Protein AF-A0A9Q1Q590-F1 (afdb_monomer_lite)

Radius of gyration: 36.41 Å; chains: 1; bounding box: 75×58×106 Å

pLDDT: mean 71.46, std 19.59, range [32.66, 96.69]

Foldseek 3Di:
DPPVVLVVLLVVLLVVVLVVQLVVVVVVVDDDPRSVVCSVPDDDDPVSSLVSSVVDDDDPPDDPVRSVVVSVVCVDPVVVVVVVVVVVVVVVVPPDPPPQVDDCVRCVVVVVVLVVVLVVVVVVVDPVVNVVSVQVSCCVRVNDDDPPDDPDPDDDDDPVLPPDDPPPDDDDDDPDDPPCPPVVVVVVVVVVVVVVVVVVVVVVVVVVVVVVVVVVVVVVVVVVVVVVVVVVVVVVVVVPPPPDPPDDDDDDDDDD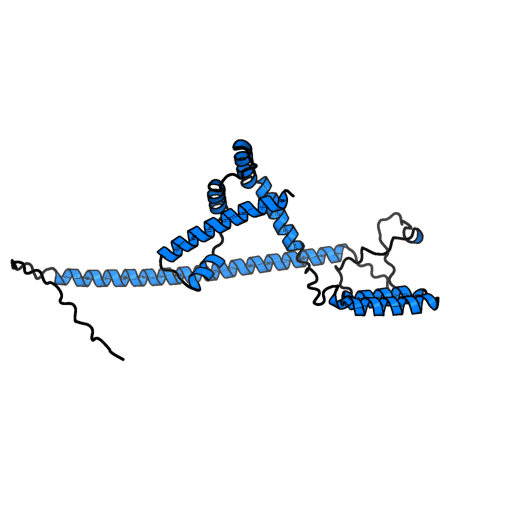DDDDDDDDDDD

Secondary structure (DSSP, 8-state):
-HHHHHHHHHHHHHHHHHHHHHHHHHHTT--HHHHHHHHHH----HHHHHHHHHHSPPPTT--HHHHHHHHHHHHSHHHHHHHHHHHHHHHHT-S-----SS-TTTTHHHHHHHHHHHHHHHHTT-HHHHHHHHHHHHHHHH-S--TT----SS----GGG----TT-------TT------HHHHHHHHHHHHHHHHHHHHHHHHHHHHHHHHHHHHHHHHHHHHHHHHHHHHHHHHHHTTS-------------PPPPPPP----

Structure (mmCIF, N/CA/C/O backbone):
data_AF-A0A9Q1Q590-F1
#
_entry.id   AF-A0A9Q1Q590-F1
#
loop_
_atom_site.group_PDB
_atom_site.id
_atom_site.type_symbol
_atom_site.label_atom_id
_atom_site.label_alt_id
_atom_site.label_comp_id
_atom_site.label_asym_id
_atom_site.label_entity_id
_atom_site.label_seq_id
_atom_site.pdbx_PDB_ins_code
_atom_site.Cartn_x
_atom_site.Cartn_y
_atom_site.Cartn_z
_atom_site.occupancy
_atom_site.B_iso_or_equiv
_atom_site.auth_seq_id
_atom_site.auth_comp_id
_atom_site.auth_asym_id
_atom_site.auth_atom_id
_atom_site.pdbx_PDB_model_num
ATOM 1 N N . MET A 1 1 ? 23.122 -6.104 -5.606 1.00 48.75 1 MET A N 1
ATOM 2 C CA . MET A 1 1 ? 22.591 -6.606 -4.314 1.00 48.75 1 MET A CA 1
ATOM 3 C C . MET A 1 1 ? 21.740 -5.602 -3.516 1.00 48.75 1 MET A C 1
ATOM 5 O O . MET A 1 1 ? 20.796 -6.048 -2.884 1.00 48.75 1 MET A O 1
ATOM 9 N N . ARG A 1 2 ? 21.967 -4.277 -3.576 1.00 57.56 2 ARG A N 1
ATOM 10 C CA . ARG A 1 2 ? 21.289 -3.292 -2.695 1.00 57.56 2 ARG A CA 1
ATOM 11 C C . ARG A 1 2 ? 19.759 -3.150 -2.850 1.00 57.56 2 ARG A C 1
ATOM 13 O O . ARG A 1 2 ? 19.063 -2.983 -1.860 1.00 57.56 2 ARG A O 1
ATOM 20 N N . HIS A 1 3 ? 19.200 -3.286 -4.056 1.00 59.56 3 HIS A N 1
ATOM 21 C CA . HIS A 1 3 ? 17.761 -3.038 -4.268 1.00 59.56 3 HIS A CA 1
ATOM 22 C C . HIS A 1 3 ? 16.832 -4.070 -3.592 1.00 59.56 3 HIS A C 1
ATOM 24 O O . HIS A 1 3 ? 15.750 -3.715 -3.133 1.00 59.56 3 HIS A O 1
ATOM 30 N N . LYS A 1 4 ? 17.262 -5.338 -3.477 1.00 70.19 4 LYS A N 1
ATOM 31 C CA . LYS A 1 4 ? 16.447 -6.401 -2.856 1.00 70.19 4 LYS A CA 1
ATOM 32 C C . LYS A 1 4 ? 16.252 -6.178 -1.352 1.00 70.19 4 LYS A C 1
ATOM 34 O O . LYS A 1 4 ? 15.158 -6.398 -0.850 1.00 70.19 4 LYS A O 1
ATOM 39 N N . GLN A 1 5 ? 17.281 -5.683 -0.661 1.00 74.00 5 GLN A N 1
ATOM 40 C CA . GLN A 1 5 ? 17.226 -5.430 0.783 1.00 74.00 5 GLN A CA 1
ATOM 41 C C . GLN A 1 5 ? 16.266 -4.285 1.137 1.00 74.00 5 GLN A C 1
ATOM 43 O O . GLN A 1 5 ? 15.553 -4.371 2.126 1.00 74.00 5 GLN A O 1
ATOM 48 N N . HIS A 1 6 ? 16.172 -3.247 0.300 1.00 74.50 6 HIS A N 1
ATOM 49 C CA . HIS A 1 6 ? 15.287 -2.105 0.569 1.00 74.50 6 HIS A CA 1
ATOM 50 C C . HIS A 1 6 ? 13.810 -2.496 0.506 1.00 74.50 6 HIS A C 1
ATOM 52 O O . HIS A 1 6 ? 13.005 -2.056 1.324 1.00 74.50 6 HIS A O 1
ATOM 58 N N . LYS A 1 7 ? 13.458 -3.341 -0.470 1.00 79.44 7 LYS A N 1
ATOM 59 C CA . LYS A 1 7 ? 12.091 -3.839 -0.631 1.00 79.44 7 LYS A CA 1
ATOM 60 C C . LYS A 1 7 ? 11.669 -4.698 0.564 1.00 79.44 7 LYS A C 1
ATOM 62 O O . LYS A 1 7 ? 10.522 -4.606 0.981 1.00 79.44 7 LYS A O 1
ATOM 67 N N . HIS A 1 8 ? 12.604 -5.462 1.131 1.00 86.12 8 HIS A N 1
ATOM 68 C CA . HIS A 1 8 ? 12.352 -6.326 2.281 1.00 86.12 8 HIS A CA 1
ATOM 69 C C . HIS A 1 8 ? 11.867 -5.541 3.506 1.00 86.12 8 HIS A C 1
ATOM 71 O O . HIS A 1 8 ? 10.819 -5.868 4.043 1.00 86.12 8 HIS A O 1
ATOM 77 N N . PHE A 1 9 ? 12.559 -4.468 3.909 1.00 85.38 9 PHE A N 1
ATOM 78 C CA . PHE A 1 9 ? 12.190 -3.722 5.123 1.00 85.38 9 PHE A CA 1
ATOM 79 C C . PHE A 1 9 ? 10.828 -3.030 5.027 1.00 85.38 9 PHE A C 1
ATOM 81 O O . PHE A 1 9 ? 10.077 -3.020 5.996 1.00 85.38 9 PHE A O 1
ATOM 88 N N . PHE A 1 10 ? 10.476 -2.486 3.859 1.00 83.50 10 PHE A N 1
ATOM 89 C CA . PHE A 1 10 ? 9.144 -1.910 3.654 1.00 83.50 10 PHE A CA 1
ATOM 90 C C . PHE A 1 10 ? 8.046 -2.974 3.683 1.00 83.50 10 PHE A C 1
ATOM 92 O O . PHE A 1 10 ? 7.019 -2.762 4.317 1.00 83.50 10 PHE A O 1
ATOM 99 N N . GLN A 1 11 ? 8.275 -4.125 3.043 1.00 86.75 11 GLN A N 1
ATOM 100 C CA . GLN A 1 11 ? 7.335 -5.249 3.091 1.00 86.75 11 GLN A CA 1
ATOM 101 C C . GLN A 1 11 ? 7.182 -5.807 4.511 1.00 86.75 11 GLN A C 1
ATOM 103 O O . GLN A 1 11 ? 6.092 -6.215 4.897 1.00 86.75 11 GLN A O 1
ATOM 108 N N . GLU A 1 12 ? 8.257 -5.802 5.296 1.00 90.25 12 GLU A N 1
ATOM 109 C CA . GLU A 1 12 ? 8.248 -6.226 6.694 1.00 90.25 12 GLU A CA 1
ATOM 110 C C . GLU A 1 12 ? 7.478 -5.240 7.586 1.00 90.25 12 GLU A C 1
ATOM 112 O O . GLU A 1 12 ? 6.620 -5.665 8.358 1.00 90.25 12 GLU A O 1
ATOM 117 N N . ALA A 1 13 ? 7.705 -3.929 7.432 1.00 86.50 13 ALA A N 1
ATOM 118 C CA . ALA A 1 13 ? 6.949 -2.892 8.140 1.00 86.50 13 ALA A CA 1
ATOM 119 C C . ALA A 1 13 ? 5.449 -2.939 7.795 1.00 86.50 13 ALA A C 1
ATOM 121 O O . ALA A 1 13 ? 4.604 -2.943 8.689 1.00 86.50 13 ALA A O 1
ATOM 122 N N . GLU A 1 14 ? 5.112 -3.046 6.507 1.00 86.69 14 GLU A N 1
ATOM 123 C CA . GLU A 1 14 ? 3.730 -3.190 6.036 1.00 86.69 14 GLU A CA 1
ATOM 124 C C . GLU A 1 14 ? 3.088 -4.482 6.568 1.00 86.69 14 GLU A C 1
ATOM 126 O O . GLU A 1 14 ? 1.953 -4.474 7.046 1.00 86.69 14 GLU A O 1
ATOM 131 N N . GLY A 1 15 ? 3.838 -5.588 6.568 1.00 90.25 15 GLY A N 1
ATOM 132 C CA . GLY A 1 15 ? 3.404 -6.858 7.142 1.00 90.25 15 GLY A CA 1
ATOM 133 C C . GLY A 1 15 ? 3.106 -6.760 8.640 1.00 90.25 15 GLY A C 1
ATOM 134 O O . GLY A 1 15 ? 2.087 -7.280 9.095 1.00 90.25 15 GLY A O 1
ATOM 135 N N . ASN A 1 16 ? 3.947 -6.061 9.406 1.00 91.00 16 ASN A N 1
ATOM 136 C CA . ASN A 1 16 ? 3.722 -5.823 10.834 1.00 91.00 16 ASN A CA 1
ATOM 137 C C . ASN A 1 16 ? 2.501 -4.931 11.072 1.00 91.00 16 ASN A C 1
ATOM 139 O O . ASN A 1 16 ? 1.662 -5.263 11.912 1.00 91.00 16 ASN A O 1
ATOM 143 N N . ARG A 1 17 ? 2.329 -3.862 10.283 1.00 88.00 17 ARG A N 1
ATOM 144 C CA . ARG A 1 17 ? 1.137 -3.008 10.365 1.00 88.00 17 ARG A CA 1
ATOM 145 C C . ARG A 1 17 ? -0.136 -3.795 10.074 1.00 88.00 17 ARG A C 1
ATOM 147 O O . ARG A 1 17 ? -1.107 -3.680 10.818 1.00 88.00 17 ARG A O 1
ATOM 154 N N . ARG A 1 18 ? -0.116 -4.650 9.048 1.00 91.31 18 ARG A N 1
ATOM 155 C CA . ARG A 1 18 ? -1.250 -5.511 8.694 1.00 91.31 18 ARG A CA 1
ATOM 156 C C . ARG A 1 18 ? -1.588 -6.512 9.794 1.00 91.31 18 ARG A C 1
ATOM 158 O O . ARG A 1 18 ? -2.766 -6.719 10.063 1.00 91.31 18 ARG A O 1
ATOM 165 N N . LYS A 1 19 ? -0.588 -7.090 10.467 1.00 93.56 19 LYS A N 1
ATOM 166 C CA . LYS A 1 19 ? -0.813 -7.942 11.647 1.00 93.56 19 LYS A CA 1
ATOM 167 C C . LYS A 1 19 ? -1.452 -7.157 12.792 1.00 93.56 19 LYS A C 1
ATOM 169 O O . LYS A 1 19 ? -2.438 -7.621 13.347 1.00 93.56 19 LYS A O 1
ATOM 174 N N . ASN A 1 20 ? -0.947 -5.960 13.092 1.00 89.94 20 ASN A N 1
ATOM 175 C CA . ASN A 1 20 ? -1.513 -5.105 14.138 1.00 89.94 20 ASN A CA 1
ATOM 176 C C . ASN A 1 20 ? -2.971 -4.730 13.833 1.00 89.94 20 ASN A C 1
ATOM 178 O O . ASN A 1 20 ? -3.829 -4.857 14.703 1.00 89.94 20 ASN A O 1
ATOM 182 N N . LEU A 1 21 ? -3.269 -4.334 12.590 1.00 90.50 21 LEU A N 1
ATOM 183 C CA . LEU A 1 21 ? -4.634 -4.043 12.151 1.00 90.50 21 LEU A CA 1
ATOM 184 C C . LEU A 1 21 ? -5.537 -5.278 12.269 1.00 90.50 21 LEU A C 1
ATOM 186 O O . LEU A 1 21 ? -6.648 -5.170 12.778 1.00 90.50 21 LEU A O 1
ATOM 190 N N . LYS A 1 22 ? -5.046 -6.456 11.865 1.00 95.19 22 LYS A N 1
ATOM 191 C CA . LYS A 1 22 ? -5.772 -7.723 12.012 1.00 95.19 22 LYS A CA 1
ATOM 192 C C . LYS A 1 22 ? -6.148 -7.988 13.470 1.00 95.19 22 LYS A C 1
ATOM 194 O O . LYS A 1 22 ? -7.307 -8.280 13.739 1.00 95.19 22 LYS A O 1
ATOM 199 N N . THR A 1 23 ? -5.212 -7.816 14.402 1.00 95.00 23 THR A N 1
ATOM 200 C CA . THR A 1 23 ? -5.470 -7.982 15.841 1.00 95.00 23 THR A CA 1
ATOM 201 C C . THR A 1 23 ? -6.529 -7.003 16.353 1.00 95.00 23 THR A C 1
ATOM 203 O O . THR A 1 23 ? -7.412 -7.400 17.107 1.00 95.00 23 THR A O 1
ATOM 206 N N . ILE A 1 24 ? -6.478 -5.735 15.927 1.00 93.12 24 ILE A N 1
ATOM 207 C CA . ILE A 1 24 ? -7.460 -4.713 16.328 1.00 93.12 24 ILE A CA 1
ATOM 208 C C . ILE A 1 24 ? -8.859 -5.064 15.805 1.00 93.12 24 ILE A C 1
ATOM 210 O O . ILE A 1 24 ? -9.826 -4.998 16.558 1.00 93.12 24 ILE A O 1
ATOM 214 N N . LEU A 1 25 ? -8.972 -5.470 14.538 1.00 92.38 25 LEU A N 1
ATOM 215 C CA . LEU A 1 25 ? -10.254 -5.847 13.934 1.00 92.38 25 LEU A CA 1
ATOM 216 C C . LEU A 1 25 ? -10.842 -7.106 14.583 1.00 92.38 25 LEU A C 1
ATOM 218 O O . LEU A 1 25 ? -12.038 -7.153 14.854 1.00 92.38 25 LEU A O 1
ATOM 222 N N . GLN A 1 26 ? -10.004 -8.090 14.913 1.00 95.94 26 GLN A N 1
ATOM 223 C CA . GLN A 1 26 ? -10.430 -9.276 15.659 1.00 95.94 26 GLN A CA 1
ATOM 224 C C . GLN A 1 26 ? -10.917 -8.925 17.069 1.00 95.94 26 GLN A C 1
ATOM 226 O O . GLN A 1 26 ? -11.939 -9.444 17.508 1.00 95.94 26 GLN A O 1
ATOM 231 N N . ALA A 1 27 ? -10.238 -8.007 17.765 1.00 93.06 27 ALA A N 1
ATOM 232 C CA . ALA A 1 27 ? -10.695 -7.507 19.062 1.00 93.06 27 ALA A CA 1
ATOM 233 C C . ALA A 1 27 ? -12.027 -6.739 18.962 1.00 93.06 27 ALA A C 1
ATOM 235 O O . ALA A 1 27 ? -12.806 -6.738 19.911 1.00 93.06 27 ALA A O 1
ATOM 236 N N . ALA A 1 28 ? -12.308 -6.131 17.806 1.00 92.38 28 ALA A N 1
ATOM 237 C CA . ALA A 1 28 ? -13.589 -5.501 17.492 1.00 92.38 28 ALA A CA 1
ATOM 238 C C . ALA A 1 28 ? -14.676 -6.497 17.032 1.00 92.38 28 ALA A C 1
ATOM 240 O O . ALA A 1 28 ? -15.794 -6.080 16.739 1.00 92.38 28 ALA A O 1
ATOM 241 N N . GLY A 1 29 ? -14.371 -7.797 16.969 1.00 95.81 29 GLY A N 1
ATOM 242 C CA . GLY A 1 29 ? -15.326 -8.846 16.614 1.00 95.81 29 GLY A CA 1
ATOM 243 C C . GLY A 1 29 ? -15.419 -9.181 15.121 1.00 95.81 29 GLY A C 1
ATOM 244 O O . GLY A 1 29 ? -16.310 -9.937 14.742 1.00 95.81 29 GLY A O 1
ATOM 245 N N . LEU A 1 30 ? -14.527 -8.658 14.267 1.00 91.62 30 LEU A N 1
ATOM 246 C CA . LEU A 1 30 ? -14.451 -9.049 12.853 1.00 91.62 30 LEU A CA 1
ATOM 247 C C . LEU A 1 30 ? -13.654 -10.349 12.674 1.00 91.62 30 LEU A C 1
ATOM 249 O O . LEU A 1 30 ? -12.495 -10.450 13.085 1.00 91.62 30 LEU A O 1
ATOM 253 N N . PHE A 1 31 ? -14.244 -11.322 11.980 1.00 95.62 31 PHE A N 1
ATOM 254 C CA . PHE A 1 31 ? -13.640 -12.626 11.692 1.00 95.62 31 PHE A CA 1
ATOM 255 C C . PHE A 1 31 ? -13.970 -13.091 10.266 1.00 95.62 31 PHE A C 1
ATOM 257 O O . PHE A 1 31 ? -14.791 -12.490 9.583 1.00 95.62 31 PHE A O 1
ATOM 264 N N . GLY A 1 32 ? -13.330 -14.177 9.823 1.00 94.50 32 GLY A N 1
ATOM 265 C CA . GLY A 1 32 ? -13.650 -14.828 8.549 1.00 94.50 32 GLY A CA 1
ATOM 266 C C . GLY A 1 32 ? -13.304 -13.994 7.312 1.00 94.50 32 GLY A C 1
ATOM 267 O O . GLY A 1 32 ? -12.292 -13.288 7.291 1.00 94.50 32 GLY A O 1
ATOM 268 N N . ASP A 1 33 ? -14.138 -14.110 6.279 1.00 95.00 33 ASP A N 1
ATOM 269 C CA . ASP A 1 33 ? -13.911 -13.489 4.969 1.00 95.00 33 ASP A CA 1
ATOM 270 C C . ASP A 1 33 ? -13.981 -11.956 5.028 1.00 95.00 33 ASP A C 1
ATOM 272 O O . ASP A 1 33 ? -13.153 -11.288 4.405 1.00 95.00 33 ASP A O 1
ATOM 276 N N . ASP A 1 34 ? -14.864 -11.400 5.865 1.00 92.38 34 ASP A N 1
ATOM 277 C CA . ASP A 1 34 ? -15.024 -9.950 6.054 1.00 92.38 34 ASP A CA 1
ATOM 278 C C . ASP A 1 34 ? -13.735 -9.293 6.573 1.00 92.38 34 ASP A C 1
ATOM 280 O O . ASP A 1 34 ? -13.356 -8.192 6.158 1.00 92.38 34 ASP A O 1
ATOM 284 N N . LEU A 1 35 ? -13.009 -9.986 7.459 1.00 92.94 35 LEU A N 1
ATOM 285 C CA . LEU A 1 35 ? -11.717 -9.532 7.974 1.00 92.94 35 LEU A CA 1
ATOM 286 C C . LEU A 1 35 ? -10.666 -9.482 6.859 1.00 92.94 35 LEU A C 1
ATOM 288 O O . LEU A 1 35 ? -9.935 -8.498 6.731 1.00 92.94 35 LEU A O 1
ATOM 292 N N . GLU A 1 36 ? -10.575 -10.537 6.052 1.00 92.56 36 GLU A N 1
ATOM 293 C CA . GLU A 1 36 ? -9.587 -10.622 4.974 1.00 92.56 36 GLU A CA 1
ATOM 294 C C . GLU A 1 36 ? -9.908 -9.654 3.826 1.00 92.56 36 GLU A C 1
ATOM 296 O O . GLU A 1 36 ? -8.991 -9.070 3.241 1.00 92.56 36 GLU A O 1
ATOM 301 N N . GLU A 1 37 ? -11.188 -9.423 3.524 1.00 92.69 37 GLU A N 1
ATOM 302 C CA . GLU A 1 37 ? -11.617 -8.403 2.568 1.00 92.69 37 GLU A CA 1
ATOM 303 C C . GLU A 1 37 ? -11.278 -6.994 3.067 1.00 92.69 37 GLU A C 1
ATOM 305 O O . GLU A 1 37 ? -10.627 -6.231 2.347 1.00 92.69 37 GLU A O 1
ATOM 310 N N . THR A 1 38 ? -11.592 -6.683 4.327 1.00 90.00 38 THR A N 1
ATOM 311 C CA . THR A 1 38 ? -11.250 -5.391 4.940 1.00 90.00 38 THR A CA 1
ATOM 312 C C . THR A 1 38 ? -9.738 -5.150 4.919 1.00 90.00 38 THR A C 1
ATOM 314 O O . THR A 1 38 ? -9.280 -4.076 4.525 1.00 90.00 38 THR A O 1
ATOM 317 N N . LEU A 1 39 ? -8.927 -6.160 5.258 1.00 90.62 39 LEU A N 1
ATOM 318 C CA . LEU A 1 39 ? -7.462 -6.062 5.213 1.00 90.62 39 LEU A CA 1
ATOM 319 C C . LEU A 1 39 ? -6.919 -5.870 3.791 1.00 90.62 39 LEU A C 1
ATOM 321 O O . LEU A 1 39 ? -5.889 -5.211 3.620 1.00 90.62 39 LEU A O 1
ATOM 325 N N . LYS A 1 40 ? -7.562 -6.455 2.772 1.00 90.19 40 LYS A N 1
ATOM 326 C CA . LYS A 1 40 ? -7.186 -6.282 1.358 1.00 90.19 40 LYS A CA 1
ATOM 327 C C . LYS A 1 40 ? -7.535 -4.893 0.836 1.00 90.19 40 LYS A C 1
ATOM 329 O O . LYS A 1 40 ? -6.737 -4.331 0.090 1.00 90.19 40 LYS A O 1
ATOM 334 N N . GLN A 1 41 ? -8.698 -4.365 1.208 1.00 89.19 41 GLN A N 1
ATOM 335 C CA . GLN A 1 41 ? -9.165 -3.050 0.771 1.00 89.19 41 GLN A CA 1
ATOM 336 C C . GLN A 1 41 ? -8.438 -1.907 1.489 1.00 89.19 41 GLN A C 1
ATOM 338 O O . GLN A 1 41 ? -8.252 -0.836 0.909 1.00 89.19 41 GLN A O 1
ATOM 343 N N . HIS A 1 42 ? -7.990 -2.131 2.728 1.00 86.88 42 HIS A N 1
ATOM 344 C CA . HIS A 1 42 ? -7.297 -1.113 3.501 1.00 86.88 42 HIS A CA 1
ATOM 345 C C . HIS A 1 42 ? -5.930 -0.771 2.888 1.00 86.88 42 HIS A C 1
ATOM 347 O O . HIS A 1 42 ? -4.990 -1.569 2.911 1.00 86.88 42 HIS A O 1
ATOM 353 N N . GLN A 1 43 ? -5.817 0.445 2.351 1.00 86.44 43 GLN A N 1
ATOM 354 C CA . GLN A 1 43 ? -4.546 1.017 1.921 1.00 86.44 43 GLN A CA 1
ATOM 355 C C . GLN A 1 43 ? -3.922 1.777 3.088 1.00 86.44 43 GLN A C 1
ATOM 357 O O . GLN A 1 43 ? -4.453 2.801 3.514 1.00 86.44 43 GLN A O 1
ATOM 362 N N . PHE A 1 44 ? -2.783 1.290 3.579 1.00 82.69 44 PHE A N 1
ATOM 363 C CA . PHE A 1 44 ? -2.029 1.982 4.622 1.00 82.69 44 PHE A CA 1
ATOM 364 C C . PHE A 1 44 ? -1.536 3.337 4.126 1.00 82.69 44 PHE A C 1
ATOM 366 O O . PHE A 1 44 ? -0.981 3.458 3.025 1.00 82.69 44 PHE A O 1
ATOM 373 N N . VAL A 1 45 ? -1.692 4.355 4.968 1.00 83.25 45 VAL A N 1
ATOM 374 C CA . VAL A 1 45 ? -1.133 5.675 4.685 1.00 83.25 45 VAL A CA 1
ATOM 375 C C . VAL A 1 45 ? 0.386 5.599 4.860 1.00 83.25 45 VAL A C 1
ATOM 377 O O . VAL A 1 45 ? 0.896 4.900 5.735 1.00 83.25 45 VAL A O 1
ATOM 380 N N . VAL A 1 46 ? 1.139 6.325 4.028 1.00 79.19 46 VAL A N 1
ATOM 381 C CA . VAL A 1 46 ? 2.617 6.300 4.043 1.00 79.19 46 VAL A CA 1
ATOM 382 C C . VAL A 1 46 ? 3.184 6.591 5.438 1.00 79.19 46 VAL A C 1
ATOM 384 O O . VAL A 1 46 ? 4.169 5.975 5.829 1.00 79.19 46 VAL A O 1
ATOM 387 N N . THR A 1 47 ? 2.543 7.476 6.202 1.00 83.88 47 THR A N 1
ATOM 388 C CA . THR A 1 47 ? 2.948 7.845 7.565 1.00 83.88 47 THR A CA 1
ATOM 389 C C . THR A 1 47 ? 2.885 6.670 8.542 1.00 83.88 47 THR A C 1
ATOM 391 O O . THR A 1 47 ? 3.810 6.483 9.323 1.00 83.88 47 THR A O 1
ATOM 394 N N . GLU A 1 48 ? 1.864 5.815 8.454 1.00 85.31 48 GLU A N 1
ATOM 395 C CA . GLU A 1 48 ? 1.729 4.646 9.335 1.00 85.31 48 GLU A CA 1
ATOM 396 C C . GLU A 1 48 ? 2.830 3.609 9.078 1.00 85.31 48 GLU A C 1
ATOM 398 O O . GLU A 1 48 ? 3.335 2.964 9.998 1.00 85.31 48 GLU A O 1
ATOM 403 N N . ILE A 1 49 ? 3.229 3.458 7.813 1.00 84.94 49 ILE A N 1
ATOM 404 C CA . ILE A 1 49 ? 4.333 2.575 7.426 1.00 84.94 49 ILE A CA 1
ATOM 405 C C . ILE A 1 49 ? 5.665 3.140 7.940 1.00 84.94 49 ILE A C 1
ATOM 407 O O . ILE A 1 49 ? 6.530 2.386 8.384 1.00 84.94 49 ILE A O 1
ATOM 411 N N . GLU A 1 50 ? 5.839 4.463 7.896 1.00 87.38 50 GLU A N 1
ATOM 412 C CA . GLU A 1 50 ? 7.035 5.145 8.402 1.00 87.38 50 GLU A CA 1
ATOM 413 C C . GLU A 1 50 ? 7.200 5.013 9.923 1.00 87.38 50 GLU A C 1
ATOM 415 O O . GLU A 1 50 ? 8.333 4.875 10.391 1.00 87.38 50 GLU A O 1
ATOM 420 N N . GLU A 1 51 ? 6.101 5.009 10.681 1.00 89.88 51 GLU A N 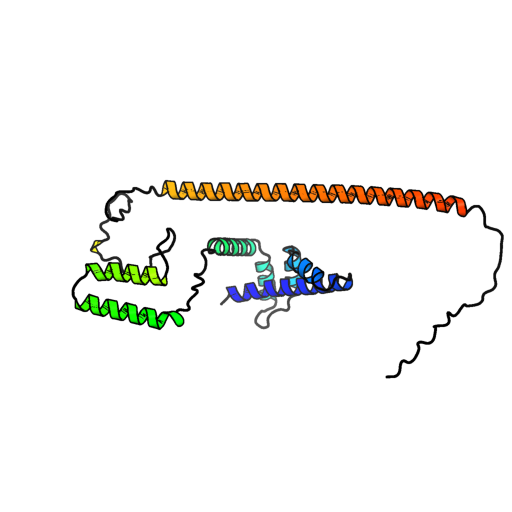1
ATOM 421 C CA . GLU A 1 51 ? 6.102 4.749 12.127 1.00 89.88 51 GLU A CA 1
ATOM 422 C C . GLU A 1 51 ? 6.498 3.303 12.454 1.00 89.88 51 GLU A C 1
ATOM 424 O O . GLU A 1 51 ? 7.299 3.059 13.359 1.00 89.88 51 GLU A O 1
ATOM 429 N N . GLU A 1 52 ? 5.987 2.321 11.707 1.00 90.00 52 GLU A N 1
ATOM 430 C CA . GLU A 1 52 ? 6.376 0.915 11.889 1.00 90.00 52 GLU A CA 1
ATOM 431 C C . GLU A 1 52 ? 7.832 0.656 11.482 1.00 90.00 52 GLU A C 1
ATOM 433 O O . GLU A 1 52 ? 8.526 -0.146 12.110 1.00 90.00 52 GLU A O 1
ATOM 438 N N . LEU A 1 53 ? 8.344 1.386 10.488 1.00 88.75 53 LEU A N 1
ATOM 439 C CA . LEU A 1 53 ? 9.749 1.313 10.091 1.00 88.75 53 LEU A CA 1
ATOM 440 C C . LEU A 1 53 ? 10.693 1.695 11.245 1.00 88.75 53 LEU A C 1
ATOM 442 O O . LEU A 1 53 ? 11.782 1.128 11.375 1.00 88.75 53 LEU A O 1
ATOM 446 N N . ASP A 1 54 ? 10.289 2.627 12.113 1.00 90.94 54 ASP A N 1
ATOM 447 C CA . ASP A 1 54 ? 11.100 3.019 13.267 1.00 90.94 54 ASP A CA 1
ATOM 448 C C . ASP A 1 54 ? 11.209 1.916 14.316 1.00 90.94 54 ASP A C 1
ATOM 450 O O . ASP A 1 54 ? 12.267 1.800 14.946 1.00 90.94 54 ASP A O 1
ATOM 454 N N . LYS A 1 55 ? 10.175 1.076 14.436 1.00 91.38 55 LYS A N 1
ATOM 455 C CA . LYS A 1 55 ? 10.104 -0.049 15.378 1.00 91.38 55 LYS A CA 1
ATOM 456 C C . LYS A 1 55 ? 10.896 -1.271 14.913 1.00 91.38 55 LYS A C 1
ATOM 458 O O . LYS A 1 55 ? 11.181 -2.148 15.727 1.00 91.38 55 LYS A O 1
ATOM 463 N N . LEU A 1 56 ? 11.271 -1.342 13.632 1.00 90.88 56 LEU A N 1
ATOM 464 C CA . LEU A 1 56 ? 12.008 -2.490 13.108 1.00 90.88 56 LEU A CA 1
ATOM 465 C C . LEU A 1 56 ? 13.371 -2.663 13.800 1.00 90.88 56 LEU A C 1
ATOM 467 O O . LEU A 1 56 ? 14.130 -1.686 13.949 1.00 90.88 56 LEU A O 1
ATOM 471 N N . PRO A 1 57 ? 13.725 -3.910 14.169 1.00 91.31 57 PRO A N 1
ATOM 472 C CA . PRO A 1 57 ? 15.014 -4.203 14.761 1.00 91.31 57 PRO A CA 1
ATOM 473 C C . PRO A 1 57 ? 16.130 -3.900 13.763 1.00 91.31 57 PRO A C 1
ATOM 475 O O . PRO A 1 57 ? 16.029 -4.130 12.558 1.00 91.31 57 PRO A O 1
ATOM 478 N N . ARG A 1 58 ? 17.233 -3.373 14.287 1.00 92.56 58 ARG A N 1
ATOM 479 C CA . ARG A 1 58 ? 18.434 -3.104 13.498 1.00 92.56 58 ARG A CA 1
ATOM 480 C C . ARG A 1 58 ? 19.045 -4.428 13.005 1.00 92.56 58 ARG A C 1
ATOM 482 O O . ARG A 1 58 ? 19.299 -5.300 13.838 1.00 92.56 58 ARG A O 1
ATOM 489 N N . PRO A 1 59 ? 19.372 -4.568 11.708 1.00 91.88 59 PRO A N 1
ATOM 490 C CA . PRO A 1 59 ? 20.115 -5.725 11.210 1.00 91.88 59 PRO A CA 1
ATOM 491 C C . PRO A 1 59 ? 21.508 -5.831 11.847 1.00 91.88 59 PRO A C 1
ATOM 493 O O . PRO A 1 59 ? 22.144 -4.811 12.115 1.00 91.88 59 PRO A O 1
ATOM 496 N N . LYS A 1 60 ? 22.016 -7.057 12.036 1.00 91.44 60 LYS A N 1
ATOM 497 C CA . LYS A 1 60 ? 23.322 -7.306 12.683 1.00 91.44 60 LYS A CA 1
ATOM 498 C C . LYS A 1 60 ? 24.486 -6.588 11.987 1.00 91.44 60 LYS A C 1
ATOM 500 O O . LYS A 1 60 ? 25.397 -6.121 12.663 1.00 91.44 60 LYS A O 1
ATOM 505 N N . ASP A 1 61 ? 24.400 -6.431 10.668 1.00 92.56 61 ASP A N 1
ATOM 506 C CA . ASP A 1 61 ? 25.459 -5.841 9.841 1.00 92.56 61 ASP A CA 1
ATOM 507 C C . ASP A 1 61 ? 25.463 -4.303 9.849 1.00 92.56 61 ASP A C 1
ATOM 509 O O . ASP A 1 61 ? 26.351 -3.677 9.272 1.00 92.56 61 ASP A O 1
ATOM 513 N N . PHE A 1 62 ? 24.469 -3.668 10.477 1.00 92.31 62 PHE A N 1
ATOM 514 C CA . PHE A 1 62 ? 24.353 -2.214 10.520 1.00 92.31 62 PHE A CA 1
ATOM 515 C C . PHE A 1 62 ? 24.803 -1.667 11.875 1.00 92.31 62 PHE A C 1
ATOM 517 O O . PHE A 1 62 ? 24.289 -2.044 12.931 1.00 92.31 62 PHE A O 1
ATOM 524 N N . SER A 1 63 ? 25.702 -0.681 11.866 1.00 94.75 63 SER A N 1
ATOM 525 C CA . SER A 1 63 ? 25.919 0.165 13.047 1.00 94.75 63 SER A CA 1
ATOM 526 C C . SER A 1 63 ? 24.677 1.021 13.346 1.00 94.75 63 SER A C 1
ATOM 528 O O . SER A 1 63 ? 23.852 1.280 12.466 1.00 94.75 63 SER A O 1
ATOM 530 N N . ILE A 1 64 ? 24.528 1.477 14.596 1.00 93.06 64 ILE A N 1
ATOM 531 C CA . ILE A 1 64 ? 23.399 2.332 15.009 1.00 93.06 64 ILE A CA 1
ATOM 532 C C . ILE A 1 64 ? 23.304 3.605 14.140 1.00 93.06 64 ILE A C 1
ATOM 534 O O . ILE A 1 64 ? 22.215 3.875 13.622 1.00 93.06 64 ILE A O 1
ATOM 538 N N . PRO A 1 65 ? 24.403 4.348 13.877 1.00 95.19 65 PRO A N 1
ATOM 539 C CA . PRO A 1 65 ? 24.336 5.545 13.037 1.00 95.19 65 PRO A CA 1
ATOM 540 C C . PRO A 1 65 ? 23.964 5.236 11.584 1.00 95.19 65 PRO A C 1
ATOM 542 O O . PRO A 1 65 ? 23.177 5.963 10.979 1.00 95.19 65 PRO A O 1
ATOM 545 N N . GLN A 1 66 ? 24.487 4.139 11.020 1.00 93.00 66 GLN A N 1
ATOM 546 C CA . GLN A 1 66 ? 24.150 3.717 9.656 1.00 93.00 66 GLN A CA 1
ATOM 547 C C . GLN A 1 66 ? 22.673 3.343 9.533 1.00 93.00 66 GLN A C 1
ATOM 549 O O . GLN A 1 66 ? 22.040 3.716 8.548 1.00 93.00 66 GLN A O 1
ATOM 554 N N . TRP A 1 67 ? 22.115 2.647 10.527 1.00 93.94 67 TRP A N 1
ATOM 555 C CA . TRP A 1 67 ? 20.700 2.280 10.530 1.00 93.94 67 TRP A CA 1
ATOM 556 C C . TRP A 1 67 ? 19.792 3.505 10.618 1.00 93.94 67 TRP A C 1
ATOM 558 O O . TRP A 1 67 ? 18.851 3.623 9.839 1.00 93.94 67 TRP A O 1
ATOM 568 N N . SER A 1 68 ? 20.115 4.456 11.498 1.00 93.19 68 SER A N 1
ATOM 569 C CA . SER A 1 68 ? 19.377 5.721 11.604 1.00 93.19 68 SER A CA 1
ATOM 570 C C . SER A 1 68 ? 19.419 6.514 10.292 1.00 93.19 68 SER A C 1
ATOM 572 O O . SER A 1 68 ? 18.380 6.885 9.744 1.00 93.19 68 SER A O 1
ATOM 574 N N . LYS A 1 69 ? 20.613 6.674 9.701 1.00 94.69 69 LYS A N 1
ATOM 575 C CA . LYS A 1 69 ? 20.779 7.339 8.399 1.00 94.69 69 LYS A CA 1
ATOM 576 C C . LYS A 1 69 ? 19.995 6.636 7.291 1.00 94.69 69 LYS A C 1
ATOM 578 O O . LYS A 1 69 ? 19.408 7.298 6.440 1.00 94.69 69 LYS A O 1
ATOM 583 N N . TYR A 1 70 ? 19.968 5.307 7.307 1.00 92.25 70 TYR A N 1
ATOM 584 C CA . TYR A 1 70 ? 19.214 4.517 6.345 1.00 92.25 70 TYR A CA 1
ATOM 585 C C . TYR A 1 70 ? 17.700 4.699 6.502 1.00 92.25 70 TYR A C 1
ATOM 587 O O . TYR A 1 70 ? 17.027 4.965 5.509 1.00 92.25 70 TYR A O 1
ATOM 595 N N . LYS A 1 71 ? 17.164 4.655 7.730 1.00 91.94 71 LYS A N 1
ATOM 596 C CA . LYS A 1 71 ? 15.742 4.939 7.993 1.00 91.94 71 LYS A CA 1
ATOM 597 C C . LYS A 1 71 ? 15.350 6.343 7.528 1.00 91.94 71 LYS A C 1
ATOM 599 O O . LYS A 1 71 ? 14.358 6.495 6.819 1.00 91.94 71 LYS A O 1
ATOM 604 N N . ASN A 1 72 ? 16.182 7.345 7.807 1.00 93.81 72 ASN A N 1
ATOM 605 C CA . ASN A 1 72 ? 15.966 8.712 7.322 1.00 93.81 72 ASN A CA 1
ATOM 606 C C . ASN A 1 72 ? 16.004 8.799 5.789 1.00 93.81 72 ASN A C 1
ATOM 608 O O . ASN A 1 72 ? 15.188 9.496 5.189 1.00 93.81 72 ASN A O 1
ATOM 612 N N . TYR A 1 73 ? 16.904 8.058 5.135 1.00 93.19 73 TYR A N 1
ATOM 613 C CA . TYR A 1 73 ? 16.933 7.965 3.676 1.00 93.19 73 TYR A CA 1
ATOM 614 C C . TYR A 1 73 ? 15.648 7.344 3.114 1.00 93.19 73 TYR A C 1
ATOM 616 O O . TYR A 1 73 ? 15.092 7.880 2.160 1.00 93.19 73 TYR A O 1
ATOM 624 N N . LEU A 1 74 ? 15.128 6.269 3.714 1.00 89.00 74 LEU A N 1
ATOM 625 C CA . LEU A 1 74 ? 13.867 5.653 3.281 1.00 89.00 74 LEU A CA 1
ATOM 626 C C . LEU A 1 74 ? 12.660 6.599 3.430 1.00 89.00 74 LEU A C 1
ATOM 628 O O . LEU A 1 74 ? 11.742 6.541 2.615 1.00 89.00 74 LEU A O 1
ATOM 632 N N . LYS A 1 75 ? 12.686 7.501 4.419 1.00 90.50 75 LYS A N 1
ATOM 633 C CA . LYS A 1 75 ? 11.669 8.549 4.634 1.00 90.50 75 LYS A CA 1
ATOM 634 C C . LYS A 1 75 ? 11.847 9.776 3.731 1.00 90.50 75 LYS A C 1
ATOM 636 O O . LYS A 1 75 ? 10.910 10.555 3.542 1.00 90.50 75 LYS A O 1
ATOM 641 N N . SER A 1 76 ? 13.040 9.959 3.167 1.00 93.19 76 SER A N 1
ATOM 642 C CA . SER A 1 76 ? 13.386 11.138 2.371 1.00 93.19 76 SER A CA 1
ATOM 643 C C . SER A 1 76 ? 12.528 11.276 1.107 1.00 93.19 76 SER A C 1
ATOM 645 O O . SER A 1 76 ? 12.107 10.294 0.485 1.00 93.19 76 SER A O 1
ATOM 647 N N . ALA A 1 77 ? 12.316 12.522 0.678 1.00 92.38 77 ALA A N 1
ATOM 648 C CA . ALA A 1 77 ? 11.607 12.827 -0.564 1.00 92.38 77 ALA A CA 1
ATOM 649 C C . ALA A 1 77 ? 12.302 12.224 -1.800 1.00 92.38 77 ALA A C 1
ATOM 651 O O . ALA A 1 77 ? 11.634 11.804 -2.747 1.00 92.38 77 ALA A O 1
ATOM 652 N N . GLU A 1 78 ? 13.635 12.121 -1.780 1.00 91.38 78 GLU A N 1
ATOM 653 C CA . GLU A 1 78 ? 14.415 11.522 -2.866 1.00 91.38 78 GLU A CA 1
ATOM 654 C C . GLU A 1 78 ? 14.066 10.049 -3.069 1.00 91.38 78 GLU A C 1
ATOM 656 O O . GLU A 1 78 ? 13.766 9.627 -4.188 1.00 91.38 78 GLU A O 1
ATOM 661 N N . PHE A 1 79 ? 14.054 9.260 -1.990 1.00 88.56 79 PHE A N 1
ATOM 662 C CA . PHE A 1 79 ? 13.686 7.850 -2.071 1.00 88.56 79 PHE A CA 1
ATOM 663 C C . PHE A 1 79 ? 12.245 7.679 -2.561 1.00 88.56 79 PHE A C 1
ATOM 665 O O . PHE A 1 79 ? 11.995 6.854 -3.444 1.00 88.56 79 PHE A O 1
ATOM 672 N N . LYS A 1 80 ? 11.308 8.495 -2.057 1.00 87.06 80 LYS A N 1
ATOM 673 C CA . LYS A 1 80 ? 9.906 8.496 -2.509 1.00 87.06 80 LYS A CA 1
ATOM 674 C C . LYS A 1 80 ? 9.807 8.750 -4.015 1.00 87.06 80 LYS A C 1
ATOM 676 O O . LYS A 1 80 ? 9.141 7.984 -4.713 1.00 87.06 80 LYS A O 1
ATOM 681 N N . LYS A 1 81 ? 10.543 9.739 -4.531 1.00 89.69 81 LYS A N 1
ATOM 682 C CA . LYS A 1 81 ? 10.627 10.043 -5.967 1.00 89.69 81 LYS A CA 1
ATOM 683 C C . LYS A 1 81 ? 11.165 8.858 -6.775 1.00 89.69 81 LYS A C 1
ATOM 685 O O . LYS A 1 81 ? 10.552 8.461 -7.764 1.00 89.69 81 LYS A O 1
ATOM 690 N N . TYR A 1 82 ? 12.272 8.241 -6.355 1.00 85.94 82 TYR A N 1
ATOM 691 C CA . TYR A 1 82 ? 12.827 7.074 -7.056 1.00 85.94 82 TYR A CA 1
ATOM 692 C C . TYR A 1 82 ? 11.903 5.853 -7.005 1.00 85.94 82 TYR A C 1
ATOM 694 O O . TYR A 1 82 ? 11.777 5.135 -7.997 1.00 85.94 82 TYR A O 1
ATOM 702 N N . SER A 1 83 ? 11.228 5.629 -5.878 1.00 83.31 83 SER A N 1
ATOM 703 C CA . SER A 1 83 ? 10.241 4.561 -5.715 1.00 83.31 83 SER A CA 1
ATOM 704 C C . SER A 1 83 ? 9.045 4.756 -6.654 1.00 83.31 83 SER A C 1
ATOM 706 O O . SER A 1 83 ? 8.660 3.822 -7.359 1.00 83.31 83 SER A O 1
ATOM 708 N N . GLN A 1 84 ? 8.510 5.980 -6.745 1.00 84.75 84 GLN A N 1
ATOM 709 C CA . GLN A 1 84 ? 7.444 6.335 -7.688 1.00 84.75 84 GLN A CA 1
ATOM 710 C C . GLN A 1 84 ? 7.880 6.144 -9.143 1.00 84.75 84 GLN A C 1
ATOM 712 O O . GLN A 1 84 ? 7.164 5.501 -9.907 1.00 84.75 84 GLN A O 1
ATOM 717 N N . ASN A 1 85 ? 9.078 6.609 -9.509 1.00 84.69 85 ASN A N 1
ATOM 718 C CA . ASN A 1 85 ? 9.638 6.396 -10.846 1.00 84.69 85 ASN A CA 1
ATOM 719 C C . ASN A 1 85 ? 9.788 4.906 -11.164 1.00 84.69 85 ASN A C 1
ATOM 721 O O . ASN A 1 85 ? 9.471 4.475 -12.269 1.00 84.69 85 ASN A O 1
ATOM 725 N N . GLY A 1 86 ? 10.225 4.106 -10.188 1.00 80.38 86 GLY A N 1
ATOM 726 C CA . GLY A 1 86 ? 10.280 2.654 -10.305 1.00 80.38 86 GLY A CA 1
ATOM 727 C C . GLY A 1 86 ? 8.900 2.061 -10.577 1.00 80.38 86 GLY A C 1
ATOM 728 O O . GLY A 1 86 ? 8.737 1.339 -11.556 1.00 80.38 86 GLY A O 1
ATOM 729 N N . LYS A 1 87 ? 7.892 2.395 -9.761 1.00 80.38 87 LYS A N 1
ATOM 730 C CA . LYS A 1 87 ? 6.503 1.938 -9.951 1.00 80.38 87 LYS A CA 1
ATOM 731 C C . LYS A 1 87 ? 5.951 2.338 -11.324 1.00 80.38 87 LYS A C 1
ATOM 733 O O . LYS A 1 87 ? 5.373 1.494 -12.000 1.00 80.38 87 LYS A O 1
ATOM 738 N N . ALA A 1 88 ? 6.179 3.577 -11.760 1.00 80.69 88 ALA A N 1
ATOM 739 C CA . ALA A 1 88 ? 5.764 4.06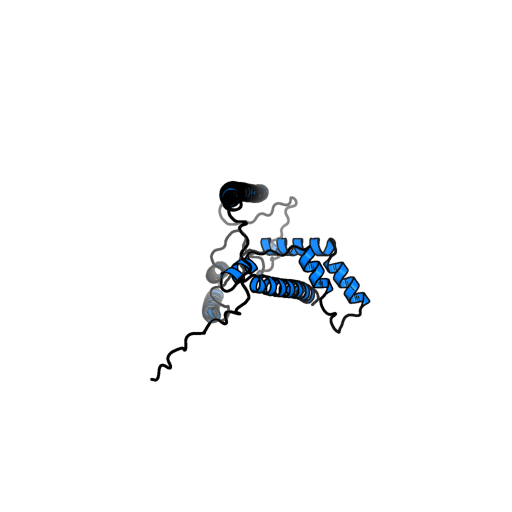2 -13.075 1.00 80.69 88 ALA A CA 1
ATOM 740 C C . ALA A 1 88 ? 6.471 3.308 -14.214 1.00 80.69 88 ALA A C 1
ATOM 742 O O . ALA A 1 88 ? 5.820 2.860 -15.152 1.00 80.69 88 ALA A O 1
ATOM 743 N N . ALA A 1 89 ? 7.784 3.088 -14.105 1.00 78.00 89 ALA A N 1
ATOM 744 C CA . ALA A 1 89 ? 8.542 2.305 -15.076 1.00 78.00 89 ALA A CA 1
ATOM 745 C C . ALA A 1 89 ? 8.068 0.843 -15.137 1.00 78.00 89 ALA A C 1
ATOM 747 O O . ALA A 1 89 ? 7.984 0.280 -16.223 1.00 78.00 89 ALA A O 1
ATOM 748 N N . TRP A 1 90 ? 7.724 0.229 -14.000 1.00 72.31 90 TRP A N 1
ATOM 749 C CA . TRP A 1 90 ? 7.143 -1.118 -13.959 1.00 72.31 90 TRP A CA 1
ATOM 750 C C . TRP A 1 90 ? 5.739 -1.168 -14.565 1.00 72.31 90 TRP A C 1
ATOM 752 O O . TRP A 1 90 ? 5.441 -2.097 -15.308 1.00 72.31 90 TRP A O 1
ATOM 762 N N . ALA A 1 91 ? 4.905 -0.157 -14.314 1.00 75.69 91 ALA A N 1
ATOM 763 C CA . ALA A 1 91 ? 3.591 -0.039 -14.939 1.00 75.69 91 ALA A CA 1
ATOM 764 C C . ALA A 1 91 ? 3.696 0.139 -16.465 1.00 75.69 91 ALA A C 1
ATOM 766 O O . ALA A 1 91 ? 2.905 -0.441 -17.203 1.00 75.69 91 ALA A O 1
ATOM 767 N N . LEU A 1 92 ? 4.702 0.875 -16.951 1.00 73.75 92 LEU A N 1
ATOM 768 C CA . LEU A 1 92 ? 5.006 1.002 -18.383 1.00 73.75 92 LEU A CA 1
ATOM 769 C C . LEU A 1 92 ? 5.587 -0.291 -18.974 1.00 73.75 92 LEU A C 1
ATOM 771 O O . LEU A 1 92 ? 5.296 -0.634 -20.114 1.00 73.75 92 LEU A O 1
ATOM 775 N N . LYS A 1 93 ? 6.358 -1.050 -18.185 1.00 66.81 93 LYS A N 1
ATOM 776 C CA . LYS A 1 93 ? 6.838 -2.396 -18.535 1.00 66.81 93 LYS A CA 1
ATOM 777 C C . LYS A 1 93 ? 5.745 -3.471 -18.490 1.00 66.81 93 LYS A C 1
ATOM 779 O O . LYS A 1 93 ? 6.067 -4.636 -18.669 1.00 66.81 93 LYS A O 1
ATOM 784 N N . SER A 1 94 ? 4.470 -3.107 -18.323 1.00 49.25 94 SER A N 1
ATOM 785 C CA . SER A 1 94 ? 3.325 -4.022 -18.451 1.00 49.25 94 SER A CA 1
ATOM 786 C C . SER A 1 94 ? 3.092 -4.552 -19.872 1.00 49.25 94 SER A C 1
ATOM 788 O O . SER A 1 94 ? 2.090 -5.225 -20.110 1.00 49.25 94 SER A O 1
ATOM 790 N N . HIS A 1 95 ? 4.024 -4.340 -20.812 1.00 48.56 95 HIS A N 1
ATOM 791 C CA . HIS A 1 95 ? 4.194 -5.314 -21.883 1.00 48.56 95 HIS A CA 1
ATOM 792 C C . HIS A 1 95 ? 4.350 -6.678 -21.234 1.00 48.56 95 HIS A C 1
ATOM 794 O O . HIS A 1 95 ? 5.348 -6.938 -20.563 1.00 48.56 95 HIS A O 1
ATOM 800 N N . MET A 1 96 ? 3.292 -7.481 -21.386 1.00 44.66 96 MET A N 1
ATOM 801 C CA . MET A 1 96 ? 3.200 -8.850 -20.920 1.00 44.66 96 MET A CA 1
ATOM 802 C C . MET A 1 96 ? 4.584 -9.466 -21.070 1.00 44.66 96 MET A C 1
ATOM 804 O O . MET A 1 96 ? 5.085 -9.589 -22.190 1.00 44.66 96 MET A O 1
ATOM 808 N N . HIS A 1 97 ? 5.209 -9.855 -19.952 1.00 43.16 97 HIS A N 1
ATOM 809 C CA . HIS A 1 97 ? 6.098 -11.001 -20.036 1.00 43.16 97 HIS A CA 1
ATOM 810 C C . HIS A 1 97 ? 5.316 -11.998 -20.869 1.00 43.16 97 HIS A C 1
ATOM 812 O O . HIS A 1 97 ? 4.163 -12.265 -20.530 1.00 43.16 97 HIS A O 1
ATOM 818 N N . THR A 1 98 ? 5.868 -12.414 -22.007 1.00 47.12 98 THR A N 1
ATOM 819 C CA . THR A 1 98 ? 5.296 -13.501 -22.778 1.00 47.12 98 THR A CA 1
ATOM 820 C C . THR A 1 98 ? 5.134 -14.626 -21.776 1.00 47.12 98 THR A C 1
ATOM 822 O O . THR A 1 98 ? 6.106 -15.285 -21.409 1.00 47.12 98 THR A O 1
ATOM 825 N N . THR A 1 99 ? 3.919 -14.787 -21.259 1.00 46.16 99 THR A N 1
ATOM 826 C CA . THR A 1 99 ? 3.420 -16.003 -20.655 1.00 46.16 99 THR A CA 1
ATOM 827 C C . THR A 1 99 ? 3.417 -16.965 -21.823 1.00 46.16 99 THR A C 1
ATOM 829 O O . THR A 1 99 ? 2.409 -17.182 -22.483 1.00 46.16 99 THR A O 1
ATOM 832 N N . GLY A 1 100 ? 4.622 -17.406 -22.185 1.00 47.75 100 GLY A N 1
ATOM 833 C CA . GLY A 1 100 ? 4.845 -18.436 -23.160 1.00 47.75 100 GLY A CA 1
ATOM 834 C C . GLY A 1 100 ? 4.176 -19.641 -22.556 1.00 47.75 100 GLY A C 1
ATOM 835 O O . GLY A 1 100 ? 4.681 -20.232 -21.606 1.00 47.75 100 GLY A O 1
ATOM 836 N N . THR A 1 101 ? 3.005 -19.962 -23.082 1.00 48.81 101 THR A N 1
ATOM 837 C CA . THR A 1 101 ? 2.229 -21.150 -22.742 1.00 48.81 101 THR A CA 1
ATOM 838 C C . THR A 1 101 ? 3.034 -22.432 -22.990 1.00 48.81 101 THR A C 1
ATOM 840 O O . THR A 1 101 ? 2.621 -23.508 -22.577 1.00 48.81 101 THR A O 1
ATOM 843 N N . LYS A 1 102 ? 4.211 -22.328 -23.618 1.00 51.34 102 LYS A N 1
ATOM 844 C CA . LYS A 1 102 ? 5.202 -23.387 -23.729 1.00 51.34 102 LYS A CA 1
ATOM 845 C C . LYS A 1 102 ? 6.538 -22.888 -23.179 1.00 51.34 102 LYS A C 1
ATOM 847 O O . LYS A 1 102 ? 7.096 -21.899 -23.654 1.00 51.34 102 LYS A O 1
ATOM 852 N N . SER A 1 103 ? 7.051 -23.562 -22.153 1.00 51.53 103 SER A N 1
ATOM 853 C CA . SER A 1 103 ? 8.430 -23.342 -21.708 1.00 51.53 103 SER A CA 1
ATOM 854 C C . SER A 1 103 ? 9.400 -23.740 -22.830 1.00 51.53 103 SER A C 1
ATOM 856 O O . SER A 1 103 ? 9.102 -24.644 -23.609 1.00 51.53 103 SER A O 1
ATOM 858 N N . PHE A 1 104 ? 10.580 -23.117 -22.906 1.00 50.62 104 PHE A N 1
ATOM 859 C CA . PHE A 1 104 ? 11.618 -23.456 -23.898 1.00 50.62 104 PHE A CA 1
ATOM 860 C C . PHE A 1 104 ? 11.962 -24.962 -23.911 1.00 50.62 104 PHE A C 1
ATOM 862 O O . PHE A 1 104 ? 12.327 -25.524 -24.937 1.00 50.62 104 PHE A O 1
ATOM 869 N N . VAL A 1 105 ? 11.775 -25.640 -22.773 1.00 55.62 105 VAL A N 1
ATOM 870 C CA . VAL A 1 105 ? 11.955 -27.090 -22.620 1.00 55.62 105 VAL A CA 1
ATOM 871 C C . VAL A 1 105 ? 10.899 -27.889 -23.395 1.00 55.62 105 VAL A C 1
ATOM 873 O O . VAL A 1 105 ? 11.228 -28.911 -23.986 1.00 55.62 105 VAL A O 1
ATOM 876 N N . GLN A 1 106 ? 9.652 -27.414 -23.439 1.00 54.75 106 GLN A N 1
ATOM 877 C CA . GLN A 1 106 ? 8.533 -28.055 -24.145 1.00 54.75 106 GLN A CA 1
ATOM 878 C C . GLN A 1 106 ? 8.606 -27.880 -25.666 1.00 54.75 106 GLN A C 1
ATOM 880 O O . GLN A 1 106 ? 8.164 -28.753 -26.403 1.00 54.75 106 GLN A O 1
ATOM 885 N N . CYS A 1 107 ? 9.195 -26.778 -26.130 1.00 58.72 107 CYS A N 1
ATOM 886 C CA . CYS A 1 107 ? 9.362 -26.463 -27.551 1.00 58.72 107 CYS A CA 1
ATOM 887 C C . CYS A 1 107 ? 10.685 -26.958 -28.149 1.00 58.72 107 CYS A C 1
ATOM 889 O O . CYS A 1 107 ? 10.962 -26.699 -29.316 1.00 58.72 107 CYS A O 1
ATOM 891 N N . ARG A 1 108 ? 11.525 -27.659 -27.378 1.00 64.94 108 ARG A N 1
ATOM 892 C CA . ARG A 1 108 ? 12.869 -28.052 -27.828 1.00 64.94 108 ARG A CA 1
ATOM 893 C C . ARG A 1 108 ? 12.847 -29.029 -29.007 1.00 64.94 108 ARG A C 1
ATOM 895 O O . ARG A 1 108 ? 13.694 -28.927 -29.883 1.00 64.94 108 ARG A O 1
ATOM 902 N N . ALA A 1 109 ? 11.878 -29.945 -29.037 1.00 68.75 109 ALA A N 1
ATOM 903 C CA . ALA A 1 109 ? 11.696 -30.863 -30.163 1.00 68.75 109 ALA A CA 1
ATOM 904 C C . ALA A 1 109 ? 11.257 -30.111 -31.432 1.00 68.75 109 ALA A C 1
ATOM 906 O O . ALA A 1 109 ? 11.875 -30.265 -32.477 1.00 68.75 109 ALA A O 1
ATOM 907 N N . GLU A 1 110 ? 10.273 -29.213 -31.303 1.00 66.56 110 GLU A N 1
ATOM 908 C CA . GLU A 1 110 ? 9.796 -28.354 -32.398 1.00 66.56 110 GLU A CA 1
ATOM 909 C C . GLU A 1 110 ? 10.925 -27.450 -32.945 1.00 66.56 110 GLU A C 1
ATOM 911 O O . GLU A 1 110 ? 10.990 -27.190 -34.145 1.00 66.56 110 GLU A O 1
ATOM 916 N N . PHE A 1 111 ? 11.836 -26.992 -32.075 1.00 64.81 111 PHE A N 1
ATOM 917 C CA . PHE A 1 111 ? 13.003 -26.192 -32.457 1.00 64.81 111 PHE A CA 1
ATOM 918 C C . PHE A 1 111 ? 14.032 -27.015 -33.240 1.00 64.81 111 PHE A C 1
ATOM 920 O O . PHE A 1 111 ? 14.466 -26.587 -34.304 1.00 64.81 111 PHE A O 1
ATOM 927 N N . ASN A 1 112 ? 14.374 -28.212 -32.757 1.00 72.38 112 ASN A N 1
ATOM 928 C CA . ASN A 1 112 ? 15.304 -29.101 -33.453 1.00 72.38 112 ASN A CA 1
ATOM 929 C C . ASN A 1 112 ? 14.759 -29.528 -34.831 1.00 72.38 112 ASN A C 1
ATOM 931 O O . ASN A 1 112 ? 15.518 -29.598 -35.793 1.00 72.38 112 ASN A O 1
ATOM 935 N N . ASP A 1 113 ? 13.446 -29.757 -34.952 1.00 73.19 113 ASP A N 1
ATOM 936 C CA . ASP A 1 113 ? 12.795 -30.075 -36.232 1.00 73.19 113 ASP A CA 1
ATOM 937 C C . ASP A 1 113 ? 12.777 -28.879 -37.199 1.00 73.19 113 ASP A C 1
ATOM 939 O O . ASP A 1 113 ? 12.835 -29.045 -38.419 1.00 73.19 113 ASP A O 1
ATOM 943 N N . ALA A 1 114 ? 12.680 -27.651 -36.684 1.00 65.50 114 ALA A N 1
ATOM 944 C CA . ALA A 1 114 ? 12.812 -26.437 -37.487 1.00 65.50 114 ALA A CA 1
ATOM 945 C C . ALA A 1 114 ? 14.258 -26.223 -37.965 1.00 65.50 114 ALA A C 1
ATOM 947 O O . ALA A 1 114 ? 14.480 -25.941 -39.141 1.00 65.50 114 ALA A O 1
ATOM 948 N N . GLU A 1 115 ? 15.233 -26.431 -37.082 1.00 66.88 115 GLU A N 1
ATOM 949 C CA . GLU A 1 115 ? 16.662 -26.326 -37.389 1.00 66.88 115 GLU A CA 1
ATOM 950 C C . GLU A 1 115 ? 17.100 -27.387 -38.415 1.00 66.88 115 GLU A C 1
ATOM 952 O O . GLU A 1 115 ? 17.785 -27.066 -39.384 1.00 66.88 115 GLU A O 1
ATOM 957 N N . ALA A 1 116 ? 16.619 -28.629 -38.293 1.00 73.81 116 ALA A N 1
ATOM 958 C CA . ALA A 1 116 ? 16.876 -29.688 -39.272 1.00 73.81 116 ALA A CA 1
ATOM 959 C C . ALA A 1 116 ? 16.294 -29.364 -40.662 1.00 73.81 116 ALA A C 1
ATOM 961 O O . ALA A 1 116 ? 16.936 -29.621 -41.685 1.00 73.81 116 ALA A O 1
ATOM 962 N N . ARG A 1 117 ? 15.100 -28.752 -40.717 1.00 68.00 117 ARG A N 1
ATOM 963 C CA . ARG A 1 117 ? 14.526 -28.248 -41.975 1.00 68.00 117 ARG A CA 1
ATOM 964 C C . ARG A 1 117 ? 15.389 -27.135 -42.565 1.00 68.00 117 ARG A C 1
ATOM 966 O O . ARG A 1 117 ? 15.703 -27.199 -43.753 1.00 68.00 117 ARG A O 1
ATOM 973 N N . MET A 1 118 ? 15.831 -26.174 -41.755 1.00 60.72 118 MET A N 1
ATOM 974 C CA . MET A 1 118 ? 16.732 -25.106 -42.203 1.00 60.72 118 MET A CA 1
ATOM 975 C C . MET A 1 118 ? 18.044 -25.646 -42.775 1.00 60.72 118 MET A C 1
ATOM 977 O O . MET A 1 118 ? 18.451 -25.216 -43.851 1.00 60.72 118 MET A O 1
ATOM 981 N N . GLU A 1 119 ? 18.671 -26.619 -42.114 1.00 66.75 119 GLU A N 1
ATOM 982 C CA . GLU A 1 119 ? 19.929 -27.212 -42.580 1.00 66.75 119 GLU A CA 1
ATOM 983 C C . GLU A 1 119 ? 19.749 -27.934 -43.928 1.00 66.75 119 GLU A C 1
ATOM 985 O O . GLU A 1 119 ? 20.576 -27.800 -44.832 1.00 66.75 119 GLU A O 1
ATOM 990 N N . SER A 1 120 ? 18.610 -28.612 -44.126 1.00 67.38 120 SER A N 1
ATOM 991 C CA . SER A 1 120 ? 18.271 -29.224 -45.419 1.00 67.38 120 SER A CA 1
ATOM 992 C C . SER A 1 120 ? 18.090 -28.190 -46.543 1.00 67.38 120 SER A C 1
ATOM 994 O O . SER A 1 120 ? 18.510 -28.420 -47.679 1.00 67.38 120 SER A O 1
ATOM 996 N N . HIS A 1 121 ? 17.534 -27.015 -46.227 1.00 60.25 121 HIS A N 1
ATOM 997 C CA . HIS A 1 121 ? 17.367 -25.920 -47.182 1.00 60.25 121 HIS A CA 1
ATOM 998 C C . HIS A 1 121 ? 18.684 -25.190 -47.465 1.00 60.25 121 HIS A C 1
ATOM 1000 O O . HIS A 1 121 ? 18.948 -24.844 -48.618 1.00 60.25 121 HIS A O 1
ATOM 1006 N N . ARG A 1 122 ? 19.551 -25.027 -46.463 1.00 58.25 122 ARG A N 1
ATOM 1007 C CA . ARG A 1 122 ? 20.899 -24.466 -46.622 1.00 58.25 122 ARG A CA 1
ATOM 1008 C C . ARG A 1 122 ? 21.764 -25.331 -47.540 1.00 58.25 122 ARG A C 1
ATOM 1010 O O . ARG A 1 122 ? 22.437 -24.803 -48.424 1.00 58.25 122 ARG A O 1
ATOM 1017 N N . ALA A 1 123 ? 21.662 -26.656 -47.420 1.00 62.72 123 ALA A N 1
ATOM 1018 C CA . ALA A 1 123 ? 22.310 -27.596 -48.334 1.00 62.72 123 ALA A CA 1
ATOM 1019 C C . ALA A 1 123 ? 21.807 -27.483 -49.792 1.00 62.72 123 ALA A C 1
ATOM 1021 O O . ALA A 1 123 ? 22.528 -27.850 -50.718 1.00 62.72 123 ALA A O 1
ATOM 1022 N N . SER A 1 124 ? 20.604 -26.935 -50.013 1.00 63.62 124 SER A N 1
ATOM 1023 C CA . SER A 1 124 ? 20.024 -26.722 -51.350 1.00 63.62 124 SER A CA 1
ATOM 1024 C C . SER A 1 124 ? 20.443 -25.407 -52.035 1.00 63.62 124 SER A C 1
ATOM 1026 O O . SER A 1 124 ? 20.097 -25.185 -53.193 1.00 63.62 124 SER A O 1
ATOM 1028 N N . GLY A 1 125 ? 21.209 -24.535 -51.359 1.00 52.31 125 GLY A N 1
ATOM 1029 C CA . GLY A 1 125 ? 21.834 -23.346 -51.963 1.00 52.31 125 GLY A CA 1
ATOM 1030 C C . GLY A 1 125 ? 20.906 -22.153 -52.245 1.00 52.31 125 GLY A C 1
ATOM 1031 O O . GLY A 1 125 ? 21.323 -21.185 -52.883 1.00 52.31 125 GLY A O 1
ATOM 1032 N N . SER A 1 126 ? 19.660 -22.184 -51.768 1.00 52.56 126 SER A N 1
ATOM 1033 C CA . SER A 1 126 ? 18.697 -21.087 -51.910 1.00 52.56 126 SER A CA 1
ATOM 1034 C C . SER A 1 126 ? 18.774 -20.125 -50.712 1.00 52.56 126 SER A C 1
ATOM 1036 O O . SER A 1 126 ? 18.267 -20.405 -49.629 1.00 52.56 126 SER A O 1
ATOM 1038 N N . TYR A 1 127 ? 19.393 -18.955 -50.897 1.00 49.50 127 TYR A N 1
ATOM 1039 C CA . TYR A 1 127 ? 19.493 -17.918 -49.853 1.00 49.50 127 TYR A CA 1
ATOM 1040 C C . TYR A 1 127 ? 18.175 -17.171 -49.587 1.00 49.50 127 TYR A C 1
ATOM 1042 O O . TYR A 1 127 ? 17.988 -16.628 -48.500 1.00 49.50 127 TYR A O 1
ATOM 1050 N N . ALA A 1 128 ? 17.253 -17.139 -50.557 1.00 50.50 128 ALA A N 1
ATOM 1051 C CA . ALA A 1 128 ? 15.955 -16.478 -50.394 1.00 50.50 128 ALA A CA 1
ATOM 1052 C C . ALA A 1 128 ? 15.067 -17.207 -49.368 1.00 50.50 128 ALA A C 1
ATOM 1054 O O . ALA A 1 128 ? 14.328 -16.569 -48.624 1.00 50.50 128 ALA A O 1
ATOM 1055 N N . THR A 1 129 ? 15.222 -18.530 -49.259 1.00 57.50 129 THR A N 1
ATOM 1056 C CA . THR A 1 129 ? 14.438 -19.367 -48.343 1.00 57.50 129 THR A CA 1
ATOM 1057 C C . THR A 1 129 ? 14.918 -19.299 -46.895 1.00 57.50 129 THR A C 1
ATOM 1059 O O . THR A 1 129 ? 14.103 -19.476 -46.002 1.00 57.50 129 THR A O 1
ATOM 1062 N N . GLU A 1 130 ? 16.192 -18.993 -46.615 1.00 52.00 130 GLU A N 1
ATOM 1063 C CA . GLU A 1 130 ? 16.670 -18.903 -45.219 1.00 52.00 130 GLU A CA 1
ATOM 1064 C C . GLU A 1 130 ? 15.957 -17.786 -44.440 1.00 52.00 130 GLU A C 1
ATOM 1066 O O . GLU A 1 130 ? 15.539 -18.004 -43.309 1.00 52.00 130 GLU A O 1
ATOM 1071 N N . VAL A 1 131 ? 15.748 -16.614 -45.054 1.00 57.12 131 VAL A N 1
ATOM 1072 C CA . VAL A 1 131 ? 15.091 -15.464 -44.401 1.00 57.12 131 VAL A CA 1
ATOM 1073 C C . VAL A 1 131 ? 13.594 -15.703 -44.197 1.00 57.12 131 VAL A C 1
ATOM 1075 O O . VAL A 1 131 ? 13.024 -15.278 -43.189 1.00 57.12 131 VAL A O 1
ATOM 1078 N N . GLU A 1 132 ? 12.947 -16.369 -45.153 1.00 62.78 132 GLU A N 1
ATOM 1079 C CA . GLU A 1 132 ? 11.528 -16.724 -45.074 1.00 62.78 132 GLU A CA 1
ATOM 1080 C C . GLU A 1 132 ? 11.287 -17.802 -44.018 1.00 62.78 132 GLU A C 1
ATOM 1082 O O . GLU A 1 132 ? 10.372 -17.653 -43.209 1.00 62.78 132 GLU A O 1
ATOM 1087 N N . ILE A 1 133 ? 12.159 -18.811 -43.949 1.00 61.00 133 ILE A N 1
ATOM 1088 C CA . ILE A 1 133 ? 12.094 -19.865 -42.936 1.00 61.00 133 ILE A CA 1
ATOM 1089 C C . ILE A 1 133 ? 12.421 -19.300 -41.552 1.00 61.00 133 ILE A C 1
ATOM 1091 O O . ILE A 1 133 ? 11.680 -19.569 -40.614 1.00 61.00 133 ILE A O 1
ATOM 1095 N N . ASP A 1 134 ? 13.442 -18.451 -41.400 1.00 59.47 134 ASP A N 1
ATOM 1096 C CA . ASP A 1 134 ? 13.727 -17.783 -40.120 1.00 59.47 134 ASP A CA 1
ATOM 1097 C C . ASP A 1 134 ? 12.532 -16.957 -39.643 1.00 59.47 134 ASP A C 1
ATOM 1099 O O . ASP A 1 134 ? 12.194 -16.945 -38.458 1.00 59.47 134 ASP A O 1
ATOM 1103 N N . LYS A 1 135 ? 11.857 -16.270 -40.569 1.00 63.06 135 LYS A N 1
ATOM 1104 C CA . LYS A 1 135 ? 10.644 -15.515 -40.263 1.00 63.06 135 LYS A CA 1
ATOM 1105 C C . LYS A 1 135 ? 9.498 -16.446 -39.874 1.00 63.06 135 LYS A C 1
ATOM 1107 O O . LYS A 1 135 ? 8.798 -16.130 -38.921 1.00 63.06 135 LYS A O 1
ATOM 1112 N N . GLU A 1 136 ? 9.321 -17.573 -40.555 1.00 63.03 136 GLU A N 1
ATOM 1113 C CA . GLU A 1 136 ? 8.285 -18.564 -40.255 1.00 63.03 136 GLU A CA 1
ATOM 1114 C C . GLU A 1 136 ? 8.521 -19.251 -38.904 1.00 63.03 136 GLU A C 1
ATOM 1116 O O . GLU A 1 136 ? 7.611 -19.308 -38.081 1.00 63.03 136 GLU A O 1
ATOM 1121 N N . VAL A 1 137 ? 9.750 -19.690 -38.621 1.00 63.41 137 VAL A N 1
ATOM 1122 C CA . VAL A 1 137 ? 10.158 -20.285 -37.340 1.00 63.41 137 VAL A CA 1
ATOM 1123 C C . VAL A 1 137 ? 9.984 -19.269 -36.219 1.00 63.41 137 VAL A C 1
ATOM 1125 O O . VAL A 1 137 ? 9.362 -19.565 -35.197 1.00 63.41 137 VAL A O 1
ATOM 1128 N N . TRP A 1 138 ? 10.462 -18.039 -36.421 1.00 60.97 138 TRP A N 1
ATOM 1129 C CA . TRP A 1 138 ? 10.285 -16.971 -35.449 1.00 60.97 138 TRP A CA 1
ATOM 1130 C C . TRP A 1 138 ? 8.804 -16.695 -35.202 1.00 60.97 138 TRP A C 1
ATOM 1132 O O . TRP A 1 138 ? 8.379 -16.732 -34.055 1.00 60.97 138 TRP A O 1
ATOM 1142 N N . THR A 1 139 ? 7.997 -16.491 -36.243 1.00 63.34 139 THR A N 1
ATOM 1143 C CA . THR A 1 139 ? 6.552 -16.246 -36.131 1.00 63.34 139 THR A CA 1
ATOM 1144 C C . THR A 1 139 ? 5.800 -17.424 -35.506 1.00 63.34 139 THR A C 1
ATOM 1146 O O . THR A 1 139 ? 4.890 -17.203 -34.713 1.00 63.34 139 THR A O 1
ATOM 1149 N N . HIS A 1 140 ? 6.196 -18.669 -35.767 1.00 61.88 140 HIS A N 1
ATOM 1150 C CA . HIS A 1 140 ? 5.584 -19.847 -35.152 1.00 61.88 140 HIS A CA 1
ATOM 1151 C C . HIS A 1 140 ? 5.797 -19.878 -33.630 1.00 61.88 140 HIS A C 1
ATOM 1153 O O . HIS A 1 140 ? 4.860 -20.134 -32.874 1.00 61.88 140 HIS A O 1
ATOM 1159 N N . PHE A 1 141 ? 7.008 -19.560 -33.160 1.00 54.00 141 PHE A N 1
ATOM 1160 C CA . PHE A 1 141 ? 7.327 -19.567 -31.726 1.00 54.00 141 PHE A CA 1
ATOM 1161 C C . PHE A 1 141 ? 6.918 -18.289 -30.996 1.00 54.00 141 PHE A C 1
ATOM 1163 O O . PHE A 1 141 ? 6.538 -18.317 -29.824 1.00 54.00 141 PHE A O 1
ATOM 1170 N N . MET A 1 142 ? 7.023 -17.153 -31.673 1.00 57.12 142 MET A N 1
ATOM 1171 C CA . MET A 1 142 ? 6.814 -15.835 -31.092 1.00 57.12 142 MET A CA 1
ATOM 1172 C C . MET A 1 142 ? 5.411 -15.280 -31.357 1.00 57.12 142 MET A C 1
ATOM 1174 O O . MET A 1 142 ? 5.014 -14.337 -30.668 1.00 57.12 142 MET A O 1
ATOM 1178 N N . GLY A 1 143 ? 4.646 -15.879 -32.270 1.00 55.69 143 GLY A N 1
ATOM 1179 C CA . GLY A 1 143 ? 3.405 -15.337 -32.819 1.00 55.69 143 GLY A CA 1
ATOM 1180 C C . GLY A 1 143 ? 3.660 -14.288 -33.907 1.00 55.69 143 GLY A C 1
ATOM 1181 O O . GLY A 1 143 ? 4.789 -13.824 -34.084 1.00 55.69 143 GLY A O 1
ATOM 1182 N N . ASP A 1 144 ? 2.595 -13.894 -34.610 1.00 58.09 144 ASP A N 1
ATOM 1183 C CA . ASP A 1 144 ? 2.651 -12.861 -35.650 1.00 58.09 144 ASP A CA 1
ATOM 1184 C C . ASP A 1 144 ? 3.279 -11.561 -35.143 1.00 58.09 144 ASP A C 1
ATOM 1186 O O . ASP A 1 144 ? 3.027 -11.110 -34.016 1.00 58.09 144 ASP A O 1
ATOM 1190 N N . ASP A 1 145 ? 4.095 -10.951 -36.002 1.00 50.59 145 ASP A N 1
ATOM 1191 C CA . ASP A 1 145 ? 4.765 -9.696 -35.700 1.00 50.59 145 ASP A CA 1
ATOM 1192 C C . ASP A 1 145 ? 3.715 -8.592 -35.522 1.00 50.59 145 ASP A C 1
ATOM 1194 O O . ASP A 1 145 ? 2.897 -8.328 -36.406 1.00 50.59 145 ASP A O 1
ATOM 1198 N N . LYS A 1 146 ? 3.706 -7.965 -34.344 1.00 46.16 146 LYS A N 1
ATOM 1199 C CA . LYS A 1 146 ? 2.800 -6.862 -34.014 1.00 46.16 146 LYS A CA 1
ATOM 1200 C C . LYS A 1 146 ? 3.633 -5.610 -33.763 1.00 46.16 146 LYS A C 1
ATOM 1202 O O . LYS A 1 146 ? 4.663 -5.702 -33.083 1.00 46.16 146 LYS A O 1
ATOM 1207 N N . PRO A 1 147 ? 3.192 -4.433 -34.242 1.00 41.69 147 PRO A N 1
ATOM 1208 C CA . PRO A 1 147 ? 3.912 -3.186 -34.016 1.00 41.69 147 PRO A CA 1
ATOM 1209 C C . PRO A 1 147 ? 4.148 -2.969 -32.513 1.00 41.69 147 PRO A C 1
ATOM 1211 O O . PRO A 1 147 ? 3.208 -2.963 -31.719 1.00 41.69 147 PRO A O 1
ATOM 1214 N N . GLY A 1 148 ? 5.423 -2.841 -32.125 1.00 46.53 148 GLY A N 1
ATOM 1215 C CA . GLY A 1 148 ? 5.875 -2.730 -30.729 1.00 46.53 148 GLY A CA 1
ATOM 1216 C C . GLY A 1 148 ? 6.706 -3.914 -30.212 1.00 46.53 148 GLY A C 1
ATOM 1217 O O . GLY A 1 148 ? 7.308 -3.806 -29.143 1.00 46.53 148 GLY A O 1
ATOM 1218 N N . ARG A 1 149 ? 6.807 -5.023 -30.956 1.00 45.00 149 ARG A N 1
ATOM 1219 C CA . ARG A 1 149 ? 7.693 -6.146 -30.611 1.00 45.00 149 ARG A CA 1
ATOM 1220 C C . ARG A 1 149 ? 9.115 -5.867 -31.123 1.00 45.00 149 ARG A C 1
ATOM 1222 O O . ARG A 1 149 ? 9.341 -5.682 -32.313 1.00 45.00 149 ARG A O 1
ATOM 1229 N N . ALA A 1 150 ? 10.093 -5.785 -30.221 1.00 44.31 150 ALA A N 1
ATOM 1230 C CA . ALA A 1 150 ? 11.472 -5.444 -30.573 1.00 44.31 150 ALA A CA 1
ATOM 1231 C C . ALA A 1 150 ? 12.184 -6.612 -31.283 1.00 44.31 150 ALA A C 1
ATOM 1233 O O . ALA A 1 150 ? 12.752 -7.491 -30.636 1.00 44.31 150 ALA A O 1
ATOM 1234 N N . LYS A 1 151 ? 12.212 -6.592 -32.618 1.00 45.16 151 LYS A N 1
ATOM 1235 C CA . LYS A 1 151 ? 13.052 -7.466 -33.454 1.00 45.16 151 LYS A CA 1
ATOM 1236 C C . LYS A 1 151 ? 14.498 -6.943 -33.503 1.00 45.16 151 LYS A C 1
ATOM 1238 O O . LYS A 1 151 ? 14.998 -6.581 -34.559 1.00 45.16 151 LYS A O 1
ATOM 1243 N N . LEU A 1 152 ? 15.145 -6.781 -32.344 1.00 41.94 152 LEU A N 1
ATOM 1244 C CA . LEU A 1 152 ? 16.443 -6.082 -32.247 1.00 41.94 152 LEU A CA 1
ATOM 1245 C C . LEU A 1 152 ? 17.585 -6.884 -31.619 1.00 41.94 152 LEU A C 1
ATOM 1247 O O . LEU A 1 152 ? 18.639 -6.322 -31.339 1.00 41.94 152 LEU A O 1
ATOM 1251 N N . PHE A 1 153 ? 17.445 -8.197 -31.472 1.00 41.94 153 PHE A N 1
ATOM 1252 C CA . PHE A 1 153 ? 18.584 -9.044 -31.127 1.00 41.94 153 PHE A CA 1
ATOM 1253 C C . PHE A 1 153 ? 18.640 -10.221 -32.093 1.00 41.94 153 PHE A C 1
ATOM 1255 O O . PHE A 1 153 ? 17.863 -11.155 -31.937 1.00 41.94 153 PHE A O 1
ATOM 1262 N N . GLY A 1 154 ? 19.534 -10.165 -33.092 1.00 42.59 154 GLY A N 1
ATOM 1263 C CA . GLY A 1 154 ? 19.861 -11.382 -33.842 1.00 42.59 154 GLY A CA 1
ATOM 1264 C C . GLY A 1 154 ? 20.353 -11.310 -35.285 1.00 42.59 154 GLY A C 1
ATOM 1265 O O . GLY A 1 154 ? 20.438 -12.366 -35.876 1.00 42.59 154 GLY A O 1
ATOM 1266 N N . THR A 1 155 ? 20.724 -10.170 -35.871 1.00 38.00 155 THR A N 1
ATOM 1267 C CA . THR A 1 155 ? 21.575 -10.186 -37.084 1.00 38.00 155 THR A CA 1
ATOM 1268 C C . THR A 1 155 ? 22.338 -8.877 -37.155 1.00 38.00 155 THR A C 1
ATOM 1270 O O . THR A 1 155 ? 21.740 -7.803 -37.176 1.00 38.00 155 THR A O 1
ATOM 1273 N N . GLY A 1 156 ? 23.668 -8.955 -37.101 1.00 32.66 156 GLY A N 1
ATOM 1274 C CA . GLY A 1 156 ? 24.531 -7.784 -37.177 1.00 32.66 156 GLY A CA 1
ATOM 1275 C C . GLY A 1 156 ? 24.259 -6.991 -38.453 1.00 32.66 156 GLY A C 1
ATOM 1276 O O . GLY A 1 156 ? 24.135 -7.561 -39.533 1.00 32.66 156 GLY A O 1
ATOM 1277 N N . VAL A 1 157 ? 24.179 -5.670 -38.317 1.00 36.81 157 VAL A N 1
ATOM 1278 C CA . VAL A 1 157 ? 24.083 -4.740 -39.443 1.00 36.81 157 VAL A CA 1
ATOM 1279 C C . VAL A 1 157 ? 25.312 -4.959 -40.330 1.00 36.81 157 VAL A C 1
ATOM 1281 O O . VAL A 1 157 ? 26.432 -4.623 -39.939 1.00 36.81 157 VAL A O 1
ATOM 1284 N N . THR A 1 158 ? 25.149 -5.560 -41.507 1.00 39.59 158 THR A N 1
ATOM 1285 C CA . THR A 1 158 ? 26.250 -5.662 -42.469 1.00 39.59 158 THR A CA 1
ATOM 1286 C C . THR A 1 158 ? 26.597 -4.263 -42.973 1.00 39.59 158 THR A C 1
ATOM 1288 O O . THR A 1 158 ? 25.711 -3.444 -43.223 1.00 39.59 158 THR A O 1
ATOM 1291 N N . LYS A 1 159 ? 27.897 -3.974 -43.150 1.00 39.12 159 LYS A N 1
ATOM 1292 C CA . LYS A 1 159 ? 28.420 -2.658 -43.584 1.00 39.12 159 LYS A CA 1
ATOM 1293 C C . LYS A 1 159 ? 27.739 -2.091 -44.846 1.00 39.12 159 LYS A C 1
ATOM 1295 O O . LYS A 1 159 ? 27.770 -0.884 -45.052 1.00 39.12 159 LYS A O 1
ATOM 1300 N N . SER A 1 160 ? 27.097 -2.931 -45.658 1.00 44.59 160 SER A N 1
ATOM 1301 C CA . SER A 1 160 ? 26.323 -2.558 -46.848 1.00 44.59 160 SER A CA 1
ATOM 1302 C C . SER A 1 160 ? 24.992 -1.839 -46.568 1.00 44.59 160 SER A C 1
ATOM 1304 O O . SER A 1 160 ? 24.468 -1.201 -47.476 1.00 44.59 160 SER A O 1
ATOM 1306 N N . GLN A 1 161 ? 24.451 -1.891 -45.34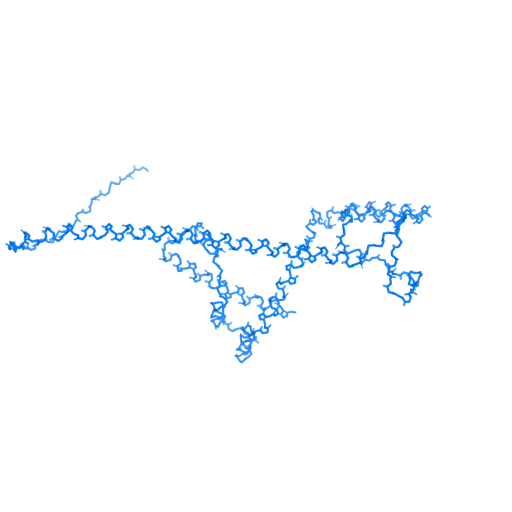5 1.00 40.53 161 GLN A N 1
ATOM 1307 C CA . GLN A 1 161 ? 23.155 -1.280 -44.999 1.00 40.53 161 GLN A CA 1
ATOM 1308 C C . GLN A 1 161 ? 23.264 0.098 -44.327 1.00 40.53 161 GLN A C 1
ATOM 1310 O O . GLN A 1 161 ? 22.254 0.764 -44.121 1.00 40.53 161 GLN A O 1
ATOM 1315 N N . VAL A 1 162 ? 24.478 0.576 -44.030 1.00 41.03 162 VAL A N 1
ATOM 1316 C CA . VAL A 1 162 ? 24.699 1.924 -43.485 1.00 41.03 162 VAL A CA 1
ATOM 1317 C C . VAL A 1 162 ? 25.311 2.814 -44.562 1.00 41.03 162 VAL A C 1
ATOM 1319 O O . VAL A 1 162 ? 26.474 3.203 -44.491 1.00 41.03 162 VAL A O 1
ATOM 1322 N N . LYS A 1 163 ? 24.512 3.175 -45.570 1.00 42.22 163 LYS A N 1
ATOM 1323 C CA . LYS A 1 163 ? 24.773 4.392 -46.346 1.00 42.22 163 LYS A CA 1
ATOM 1324 C C . LYS A 1 163 ? 23.933 5.500 -45.722 1.00 42.22 163 LYS A C 1
ATOM 1326 O O . LYS A 1 163 ? 22.726 5.568 -45.927 1.00 42.22 163 LYS A O 1
ATOM 1331 N N . ARG A 1 164 ? 24.573 6.315 -44.878 1.00 42.38 164 ARG A N 1
ATOM 1332 C CA . ARG A 1 164 ? 23.962 7.514 -44.293 1.00 42.38 164 ARG A CA 1
ATOM 1333 C C . ARG A 1 164 ? 23.566 8.460 -45.428 1.00 42.38 164 ARG A C 1
ATOM 1335 O O . ARG A 1 164 ? 24.442 8.905 -46.166 1.00 42.38 164 ARG A O 1
ATOM 1342 N N . LEU A 1 165 ? 22.278 8.770 -45.546 1.00 43.72 165 LEU A N 1
ATOM 1343 C CA . LEU A 1 165 ? 21.831 9.998 -46.197 1.00 43.72 165 LEU A CA 1
ATOM 1344 C C . LEU A 1 165 ? 21.826 11.113 -45.142 1.00 43.72 165 LEU A C 1
ATOM 1346 O O . LEU A 1 165 ? 21.592 10.872 -43.955 1.00 43.72 165 LEU A O 1
ATOM 1350 N N . HIS A 1 166 ? 22.244 12.300 -45.565 1.00 41.69 166 HIS A N 1
ATOM 1351 C CA . HIS A 1 166 ? 22.754 13.390 -44.730 1.00 41.69 166 HIS A CA 1
ATOM 1352 C C . HIS A 1 166 ? 21.661 14.205 -44.002 1.00 41.69 166 HIS A C 1
ATOM 1354 O O . HIS A 1 166 ? 21.925 15.296 -43.507 1.00 41.69 166 HIS A O 1
ATOM 1360 N N . ASP A 1 167 ? 20.444 13.677 -43.924 1.00 44.50 167 ASP A N 1
ATOM 1361 C CA . ASP A 1 167 ? 19.203 14.413 -43.671 1.00 44.50 167 ASP A CA 1
ATOM 1362 C C . ASP A 1 167 ? 18.214 13.680 -42.737 1.00 44.50 167 ASP A C 1
ATOM 1364 O O . ASP A 1 167 ? 17.081 14.114 -42.546 1.00 44.50 167 ASP A O 1
ATOM 1368 N N . GLY A 1 168 ? 18.646 12.615 -42.054 1.00 45.88 168 GLY A N 1
ATOM 1369 C CA . GLY A 1 168 ? 17.931 12.083 -40.882 1.00 45.88 168 GLY A CA 1
ATOM 1370 C C . GLY A 1 168 ? 16.656 11.276 -41.166 1.00 45.88 168 GLY A C 1
ATOM 1371 O O . GLY A 1 168 ? 15.933 10.947 -40.226 1.00 45.88 168 GLY A O 1
ATOM 1372 N N . SER A 1 169 ? 16.393 10.901 -42.419 1.00 41.66 169 SER A N 1
ATOM 1373 C CA . SER A 1 169 ? 15.320 9.965 -42.773 1.00 41.66 169 SER A CA 1
ATOM 1374 C C . SER A 1 169 ? 15.840 8.524 -42.828 1.00 41.66 169 SER A C 1
ATOM 1376 O O . SER A 1 169 ? 16.779 8.213 -43.565 1.00 41.66 169 SER A O 1
ATOM 1378 N N . LEU A 1 170 ? 15.232 7.634 -42.038 1.00 41.00 170 LEU A N 1
ATOM 1379 C CA . LEU A 1 170 ? 15.486 6.194 -42.083 1.00 41.00 170 LEU A CA 1
ATOM 1380 C C . LEU A 1 170 ? 14.534 5.574 -43.114 1.00 41.00 170 LEU A C 1
ATOM 1382 O O . LEU A 1 170 ? 13.336 5.467 -42.866 1.00 41.00 170 LEU A O 1
ATOM 1386 N N . ILE A 1 171 ? 15.055 5.168 -44.272 1.00 41.00 171 ILE A N 1
ATOM 1387 C CA . ILE A 1 171 ? 14.268 4.435 -45.269 1.00 41.00 171 ILE A CA 1
ATOM 1388 C C . ILE A 1 171 ? 14.362 2.943 -44.943 1.00 41.00 171 ILE A C 1
ATOM 1390 O O . ILE A 1 171 ? 15.369 2.302 -45.243 1.00 41.00 171 ILE A O 1
ATOM 1394 N N . THR A 1 172 ? 13.314 2.368 -44.357 1.00 42.25 172 THR A N 1
ATOM 1395 C CA . THR A 1 172 ? 13.115 0.913 -44.374 1.00 42.25 172 THR A CA 1
ATOM 1396 C C . THR A 1 172 ? 12.396 0.542 -45.665 1.00 42.25 172 THR A C 1
ATOM 1398 O O . THR A 1 172 ? 11.221 0.857 -45.837 1.00 42.25 172 THR A O 1
ATOM 1401 N N . ARG A 1 173 ? 13.110 -0.100 -46.596 1.00 38.34 173 ARG A N 1
ATOM 1402 C CA . ARG A 1 173 ? 12.502 -0.710 -47.784 1.00 38.34 173 ARG A CA 1
ATOM 1403 C C . ARG A 1 173 ? 11.867 -2.034 -47.370 1.00 38.34 173 ARG A C 1
ATOM 1405 O O . ARG A 1 173 ? 12.588 -2.998 -47.158 1.00 38.34 173 ARG A O 1
ATOM 1412 N N . ASN A 1 174 ? 10.544 -2.040 -47.263 1.00 43.72 174 ASN A N 1
ATOM 1413 C CA . ASN A 1 174 ? 9.737 -3.238 -47.442 1.00 43.72 174 ASN A CA 1
ATOM 1414 C C . ASN A 1 174 ? 8.954 -3.054 -48.745 1.00 43.72 174 ASN A C 1
ATOM 1416 O O . ASN A 1 174 ? 8.597 -1.936 -49.126 1.00 43.72 174 ASN A O 1
ATOM 1420 N N . ASP A 1 175 ? 8.777 -4.148 -49.455 1.00 45.34 175 ASP A N 1
ATOM 1421 C CA . ASP A 1 175 ? 8.457 -4.182 -50.872 1.00 45.34 175 ASP A CA 1
ATOM 1422 C C . ASP A 1 175 ? 7.073 -3.580 -51.182 1.00 45.34 175 ASP A C 1
ATOM 1424 O O . ASP A 1 175 ? 6.070 -3.933 -50.567 1.00 45.34 175 ASP A O 1
ATOM 1428 N N . GLY A 1 176 ? 7.013 -2.668 -52.161 1.00 41.44 176 GLY A N 1
ATOM 1429 C CA . GLY A 1 176 ? 5.775 -2.343 -52.887 1.00 41.44 176 GLY A CA 1
ATOM 1430 C C . GLY A 1 176 ? 4.998 -1.072 -52.522 1.00 41.44 176 GLY A C 1
ATOM 1431 O O . GLY A 1 176 ? 4.030 -0.763 -53.210 1.00 41.44 176 GLY A O 1
ATOM 1432 N N . GLY A 1 177 ? 5.407 -0.275 -51.535 1.00 40.22 177 GLY A N 1
ATOM 1433 C CA . GLY A 1 177 ? 4.751 1.013 -51.285 1.00 40.22 177 GLY A CA 1
ATOM 1434 C C . GLY A 1 177 ? 5.526 1.883 -50.312 1.00 40.22 177 GLY A C 1
ATOM 1435 O O . GLY A 1 177 ? 5.746 1.494 -49.169 1.00 40.22 177 GLY A O 1
ATOM 1436 N N . ILE A 1 178 ? 5.942 3.071 -50.758 1.00 41.84 178 ILE A N 1
ATOM 1437 C CA . ILE A 1 178 ? 6.526 4.093 -49.884 1.00 41.84 178 ILE A CA 1
ATOM 1438 C C . ILE A 1 178 ? 5.397 4.616 -48.991 1.00 41.84 178 ILE A C 1
ATOM 1440 O O . ILE A 1 178 ? 4.737 5.600 -49.311 1.00 41.84 178 ILE A O 1
ATOM 1444 N N . VAL A 1 179 ? 5.152 3.937 -47.874 1.00 45.91 179 VAL A N 1
ATOM 1445 C CA . VAL A 1 179 ? 4.376 4.505 -46.777 1.00 45.91 179 VAL A CA 1
ATOM 1446 C C . VAL A 1 179 ? 5.366 5.282 -45.924 1.00 45.91 179 VAL A C 1
ATOM 1448 O O . VAL A 1 179 ? 6.112 4.728 -45.119 1.00 45.91 179 VAL A O 1
ATOM 1451 N N . THR A 1 180 ? 5.422 6.592 -46.146 1.00 43.69 180 THR A N 1
ATOM 1452 C CA . THR A 1 180 ? 6.035 7.523 -45.201 1.00 43.69 180 THR A CA 1
ATOM 1453 C C . THR A 1 180 ? 5.151 7.585 -43.959 1.00 43.69 180 THR A C 1
ATOM 1455 O O . THR A 1 180 ? 4.364 8.519 -43.799 1.00 43.69 180 THR A O 1
ATOM 1458 N N . ASP A 1 181 ? 5.249 6.585 -43.085 1.00 49.78 181 ASP A N 1
ATOM 1459 C CA . ASP A 1 181 ? 4.656 6.674 -41.757 1.00 49.78 181 ASP A CA 1
ATOM 1460 C C . ASP A 1 181 ? 5.431 7.731 -40.980 1.00 49.78 181 ASP A C 1
ATOM 1462 O O . ASP A 1 181 ? 6.527 7.516 -40.457 1.00 49.78 181 ASP A O 1
ATOM 1466 N N . ASN A 1 182 ? 4.872 8.937 -40.983 1.00 54.19 182 ASN A N 1
ATOM 1467 C CA . ASN A 1 182 ? 5.458 10.078 -40.322 1.00 54.19 182 ASN A CA 1
ATOM 1468 C C . ASN A 1 182 ? 5.526 9.763 -38.810 1.00 54.19 182 ASN A C 1
ATOM 1470 O O . ASN A 1 182 ? 4.497 9.544 -38.166 1.00 54.19 182 ASN A O 1
ATOM 1474 N N . PRO A 1 183 ? 6.716 9.724 -38.186 1.00 57.22 183 PRO A N 1
ATOM 1475 C CA . PRO A 1 183 ? 6.859 9.397 -36.764 1.00 57.22 183 PRO A CA 1
ATOM 1476 C C . PRO A 1 183 ? 6.108 10.382 -35.851 1.00 57.22 183 PRO A C 1
ATOM 1478 O O . PRO A 1 183 ? 5.879 10.094 -34.673 1.00 57.22 183 PRO A O 1
ATOM 1481 N N . THR A 1 184 ? 5.700 11.539 -36.381 1.00 57.22 184 THR A N 1
ATOM 1482 C CA . THR A 1 184 ? 4.825 12.480 -35.679 1.00 57.22 184 THR A CA 1
ATOM 1483 C C . THR A 1 184 ? 3.393 11.967 -35.530 1.00 57.22 184 THR A C 1
ATOM 1485 O O . THR A 1 184 ? 2.855 12.098 -34.435 1.00 57.22 184 THR A O 1
ATOM 1488 N N . THR A 1 185 ? 2.792 11.308 -36.526 1.00 61.97 185 THR A N 1
ATOM 1489 C CA . THR A 1 185 ? 1.405 10.806 -36.446 1.00 61.97 185 THR A CA 1
ATOM 1490 C C . THR A 1 185 ? 1.258 9.707 -35.398 1.00 61.97 185 THR A C 1
ATOM 1492 O O . THR A 1 185 ? 0.313 9.727 -34.611 1.00 61.97 185 THR A O 1
ATOM 1495 N N . THR A 1 186 ? 2.238 8.805 -35.298 1.00 64.19 186 THR A N 1
ATOM 1496 C CA . THR A 1 186 ? 2.241 7.743 -34.274 1.00 64.19 186 THR A CA 1
ATOM 1497 C C . THR A 1 186 ? 2.365 8.318 -32.858 1.00 64.19 186 THR A C 1
ATOM 1499 O O . THR A 1 186 ? 1.658 7.894 -31.941 1.00 64.19 186 THR A O 1
ATOM 1502 N N . LYS A 1 187 ? 3.217 9.337 -32.666 1.00 69.62 187 LYS A N 1
ATOM 1503 C CA . LYS A 1 187 ? 3.325 10.051 -31.381 1.00 69.62 187 LYS A CA 1
ATOM 1504 C C . LYS A 1 187 ? 2.039 10.797 -31.031 1.00 69.62 187 LYS A C 1
ATOM 1506 O O . LYS A 1 187 ? 1.634 10.790 -29.871 1.00 69.62 187 LYS A O 1
ATOM 1511 N N . LEU A 1 188 ? 1.395 11.411 -32.020 1.00 73.88 188 LEU A N 1
ATOM 1512 C CA . LEU A 1 188 ? 0.164 12.177 -31.837 1.00 73.88 188 LEU A CA 1
ATOM 1513 C C . LEU A 1 188 ? -0.995 11.259 -31.430 1.00 73.88 188 LEU A C 1
ATOM 1515 O O . LEU A 1 188 ? -1.681 11.540 -30.450 1.00 73.88 188 LEU A O 1
ATOM 1519 N N . HIS A 1 189 ? -1.125 10.103 -32.082 1.00 70.88 189 HIS A N 1
ATOM 1520 C CA . HIS A 1 189 ? -2.121 9.093 -31.726 1.00 70.88 189 HIS A CA 1
ATOM 1521 C C . HIS A 1 189 ? -1.881 8.507 -30.324 1.00 70.88 189 HIS A C 1
ATOM 1523 O O . HIS A 1 189 ? -2.818 8.304 -29.552 1.00 70.88 189 HIS A O 1
ATOM 1529 N N . HIS A 1 190 ? -0.617 8.281 -29.945 1.00 74.56 190 HIS A N 1
ATOM 1530 C CA . HIS A 1 190 ? -0.283 7.838 -28.591 1.00 74.56 190 HIS A CA 1
ATOM 1531 C C . HIS A 1 190 ? -0.663 8.881 -27.530 1.00 74.56 190 HIS A C 1
ATOM 1533 O O . HIS A 1 190 ? -1.307 8.536 -26.540 1.00 74.56 190 HIS A O 1
ATOM 1539 N N . LEU A 1 191 ? -0.323 10.156 -27.748 1.00 82.25 191 LEU A N 1
ATOM 1540 C CA . LEU A 1 191 ? -0.704 11.240 -26.839 1.00 82.25 191 LEU A CA 1
ATOM 1541 C C . LEU A 1 191 ? -2.224 11.374 -26.733 1.00 82.25 191 LEU A C 1
ATOM 1543 O O . LEU A 1 191 ? -2.747 11.506 -25.629 1.00 82.25 191 LEU A O 1
ATOM 1547 N N . GLN A 1 192 ? -2.943 11.269 -27.850 1.00 85.44 192 GLN A N 1
ATOM 1548 C CA . GLN A 1 192 ? -4.402 11.307 -27.866 1.00 85.44 192 GLN A CA 1
ATOM 1549 C C . GLN A 1 192 ? -5.012 10.165 -27.041 1.00 85.44 192 GLN A C 1
ATOM 1551 O O . GLN A 1 192 ? -5.911 10.404 -26.236 1.00 85.44 192 GLN A O 1
ATOM 1556 N N . ASN A 1 193 ? -4.466 8.951 -27.145 1.00 80.81 193 ASN A N 1
ATOM 1557 C CA . ASN A 1 193 ? -4.894 7.818 -26.323 1.00 80.81 193 ASN A CA 1
ATOM 1558 C C . ASN A 1 193 ? -4.628 8.044 -24.828 1.00 80.81 193 ASN A C 1
ATOM 1560 O O . ASN A 1 193 ? -5.481 7.721 -24.001 1.00 80.81 193 ASN A O 1
ATOM 1564 N N . VAL A 1 194 ? -3.482 8.633 -24.470 1.00 87.50 194 VAL A N 1
ATOM 1565 C CA . VAL A 1 194 ? -3.169 8.989 -23.076 1.00 87.50 194 VAL A CA 1
ATOM 1566 C C . VAL A 1 194 ? -4.156 10.032 -22.546 1.00 87.50 194 VAL A C 1
ATOM 1568 O O . VAL A 1 194 ? -4.674 9.866 -21.442 1.00 87.50 194 VAL A O 1
ATOM 1571 N N . PHE A 1 195 ? -4.487 11.056 -23.339 1.00 89.94 195 PHE A N 1
ATOM 1572 C CA . PHE A 1 195 ? -5.481 12.066 -22.968 1.00 89.94 195 PHE A CA 1
ATOM 1573 C C . PHE A 1 195 ? -6.872 11.466 -22.753 1.00 89.94 195 PHE A C 1
ATOM 1575 O O . PHE A 1 195 ? -7.518 11.757 -21.745 1.00 89.94 195 PHE A O 1
ATOM 1582 N N . VAL A 1 196 ? -7.326 10.596 -23.660 1.00 90.25 196 VAL A N 1
ATOM 1583 C CA . VAL A 1 196 ? -8.617 9.904 -23.524 1.00 90.25 196 VAL A CA 1
ATOM 1584 C C . VAL A 1 196 ? -8.623 9.024 -22.275 1.00 90.25 196 VAL A C 1
ATOM 1586 O O . VAL A 1 196 ? -9.568 9.066 -21.489 1.00 90.25 196 VAL A O 1
ATOM 1589 N N . GLN A 1 197 ? -7.543 8.280 -22.029 1.00 86.75 197 GLN A N 1
ATOM 1590 C CA . GLN A 1 197 ? -7.429 7.442 -20.840 1.00 86.75 197 GLN A CA 1
ATOM 1591 C C . GLN A 1 197 ? -7.454 8.273 -19.550 1.00 86.75 197 GLN A C 1
ATOM 1593 O O . GLN A 1 197 ? -8.104 7.885 -18.578 1.00 86.75 197 GLN A O 1
ATOM 1598 N N . GLN A 1 198 ? -6.774 9.421 -19.532 1.00 86.19 198 GLN A N 1
ATOM 1599 C CA . GLN A 1 198 ? -6.766 10.322 -18.384 1.00 86.19 198 GLN A CA 1
ATOM 1600 C C . GLN A 1 198 ? -8.150 10.934 -18.135 1.00 86.19 198 GLN A C 1
ATOM 1602 O O . GLN A 1 198 ? -8.597 10.970 -16.989 1.00 86.19 198 GLN A O 1
ATOM 1607 N N . LYS A 1 199 ? -8.860 11.335 -19.195 1.00 90.31 199 LYS A N 1
ATOM 1608 C CA . LYS A 1 199 ? -10.239 11.833 -19.109 1.00 90.31 199 LYS A CA 1
ATOM 1609 C C . LYS A 1 199 ? -11.188 10.777 -18.540 1.00 90.31 199 LYS A C 1
ATOM 1611 O O . LYS A 1 199 ? -11.947 11.077 -17.624 1.00 90.31 199 LYS A O 1
ATOM 1616 N N . ASN A 1 200 ? -11.087 9.531 -19.003 1.00 91.38 200 ASN A N 1
ATOM 1617 C CA . ASN A 1 200 ? -11.920 8.435 -18.502 1.00 91.38 200 ASN A CA 1
ATOM 1618 C C . ASN A 1 200 ? -11.662 8.149 -17.014 1.00 91.38 200 ASN A C 1
ATOM 1620 O O . ASN A 1 200 ? -12.604 7.924 -16.259 1.00 91.38 200 ASN A O 1
ATOM 1624 N N . ARG A 1 201 ? -10.398 8.197 -16.564 1.00 85.88 201 ARG A N 1
ATOM 1625 C CA . ARG A 1 201 ? -10.063 8.046 -15.135 1.00 85.88 201 ARG A CA 1
ATOM 1626 C C . ARG A 1 201 ? -10.665 9.162 -14.284 1.00 85.88 201 ARG A C 1
ATOM 1628 O O . ARG A 1 201 ? -11.171 8.880 -13.204 1.00 85.88 201 ARG A O 1
ATOM 1635 N N . MET A 1 202 ? -10.628 10.400 -14.774 1.00 90.44 202 MET A N 1
ATOM 1636 C CA . MET A 1 202 ? -11.217 11.549 -14.083 1.00 90.44 202 MET A CA 1
ATOM 1637 C C . MET A 1 202 ? -12.736 11.385 -13.934 1.00 90.44 202 MET A C 1
ATOM 1639 O O . MET A 1 202 ? -13.258 11.506 -12.832 1.00 90.44 202 MET A O 1
ATOM 1643 N N . GLN A 1 203 ? -13.425 10.982 -15.004 1.00 93.31 203 GLN A N 1
ATOM 1644 C CA . GLN A 1 203 ? -14.869 10.724 -14.968 1.00 93.31 203 GLN A CA 1
ATOM 1645 C C . GLN A 1 203 ? -15.245 9.583 -14.010 1.00 93.31 203 GLN A C 1
ATOM 1647 O O . GLN A 1 203 ? -16.244 9.667 -13.301 1.00 93.31 203 GLN A O 1
ATOM 1652 N N . GLN A 1 204 ? -14.433 8.524 -13.936 1.00 89.75 204 GLN A N 1
ATOM 1653 C CA . GLN A 1 204 ? -14.648 7.445 -12.964 1.00 89.75 204 GLN A CA 1
ATOM 1654 C C . GLN A 1 204 ? -14.509 7.931 -11.515 1.00 89.75 204 GLN A C 1
ATOM 1656 O O . GLN A 1 204 ? -15.276 7.503 -10.653 1.00 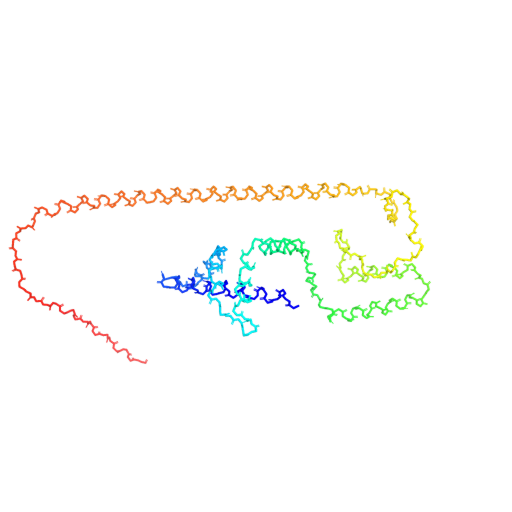89.75 204 GLN A O 1
ATOM 1661 N N . GLN A 1 205 ? -13.557 8.828 -11.240 1.00 90.06 205 GLN A N 1
ATOM 1662 C CA . GLN A 1 205 ? -13.391 9.428 -9.913 1.00 90.06 205 GLN A CA 1
ATOM 1663 C C . GLN A 1 205 ? -14.577 10.326 -9.543 1.00 90.06 205 GLN A C 1
ATOM 1665 O O . GLN A 1 205 ? -15.071 10.233 -8.421 1.00 90.06 205 GLN A O 1
ATOM 1670 N N . GLU A 1 206 ? -15.078 11.136 -10.478 1.00 90.88 206 GLU A N 1
ATOM 1671 C CA . GLU A 1 206 ? -16.279 11.958 -10.268 1.00 90.88 206 GLU A CA 1
ATOM 1672 C C . GLU A 1 206 ? -17.511 11.095 -9.972 1.00 90.88 206 GLU A C 1
ATOM 1674 O O . GLU A 1 206 ? -18.242 11.362 -9.017 1.00 90.88 206 GLU A O 1
ATOM 1679 N N . GLN A 1 207 ? -17.708 10.006 -10.722 1.00 93.62 207 GLN A N 1
ATOM 1680 C CA . GLN A 1 207 ? -18.815 9.081 -10.477 1.00 93.62 207 GLN A CA 1
ATOM 1681 C C . GLN A 1 207 ? -18.702 8.399 -9.107 1.00 93.62 207 GLN A C 1
ATOM 1683 O O . GLN A 1 207 ? -19.699 8.238 -8.403 1.00 93.62 207 GLN A O 1
ATOM 1688 N N . MET A 1 208 ? -17.489 8.009 -8.708 1.00 92.00 208 MET A N 1
ATOM 1689 C CA . MET A 1 208 ? -17.241 7.434 -7.387 1.00 92.00 208 MET A CA 1
ATOM 1690 C C . MET A 1 208 ? -17.575 8.434 -6.276 1.00 92.00 208 MET A C 1
ATOM 1692 O O . MET A 1 208 ? -18.230 8.065 -5.304 1.00 92.00 208 MET A O 1
ATOM 1696 N N . LEU A 1 209 ? -17.180 9.700 -6.438 1.00 95.00 209 LEU A N 1
ATOM 1697 C CA . LEU A 1 209 ? -17.481 10.756 -5.475 1.00 95.00 209 LEU A CA 1
ATOM 1698 C C . LEU A 1 209 ? -18.993 10.988 -5.346 1.00 95.00 209 LEU A C 1
ATOM 1700 O O . LEU A 1 209 ? -19.502 11.061 -4.229 1.00 95.00 209 LEU A O 1
ATOM 1704 N N . LEU A 1 210 ? -19.720 11.025 -6.466 1.00 95.12 210 LEU A N 1
ATOM 1705 C CA . LEU A 1 210 ? -21.182 11.137 -6.467 1.00 95.12 210 LEU A CA 1
ATOM 1706 C C . LEU A 1 210 ? -21.847 9.966 -5.733 1.00 95.12 210 LEU A C 1
ATOM 1708 O O . LEU A 1 210 ? -22.755 10.180 -4.930 1.00 95.12 210 LEU A O 1
ATOM 1712 N N . ASN A 1 211 ? -21.369 8.740 -5.951 1.00 93.31 211 ASN A N 1
ATOM 1713 C CA . ASN A 1 211 ? -21.883 7.565 -5.248 1.00 93.31 211 ASN A CA 1
ATOM 1714 C C . ASN A 1 211 ? -21.635 7.662 -3.732 1.00 93.31 211 ASN A C 1
ATOM 1716 O O . ASN A 1 211 ? -22.533 7.367 -2.944 1.00 93.31 211 ASN A O 1
ATOM 1720 N N . ILE A 1 212 ? -20.449 8.120 -3.314 1.00 92.88 212 ILE A N 1
ATOM 1721 C CA . ILE A 1 212 ? -20.128 8.333 -1.894 1.00 92.88 212 ILE A CA 1
ATOM 1722 C C . ILE A 1 212 ? -21.060 9.386 -1.288 1.00 92.88 212 ILE A C 1
ATOM 1724 O O . ILE A 1 212 ? -21.639 9.146 -0.230 1.00 92.88 212 ILE A O 1
ATOM 1728 N N . MET A 1 213 ? -21.265 10.517 -1.967 1.00 93.06 213 MET A N 1
ATOM 1729 C CA . MET A 1 213 ? -22.174 11.567 -1.496 1.00 93.06 213 MET A CA 1
ATOM 1730 C C . MET A 1 213 ? -23.606 11.051 -1.303 1.00 93.06 213 MET A C 1
ATOM 1732 O O . MET A 1 213 ? -24.248 11.380 -0.309 1.00 93.06 213 MET A O 1
ATOM 1736 N N . GLN A 1 214 ? -24.100 10.198 -2.206 1.00 96.19 214 GLN A N 1
ATOM 1737 C CA . GLN A 1 214 ? -25.423 9.580 -2.061 1.00 96.19 214 GLN A CA 1
ATOM 1738 C C . GLN A 1 214 ? -25.512 8.653 -0.843 1.00 96.19 214 GLN A C 1
ATOM 1740 O O . GLN A 1 214 ? -26.536 8.638 -0.160 1.00 96.19 214 GLN A O 1
ATOM 1745 N N . VAL A 1 215 ? -24.459 7.882 -0.558 1.00 94.69 215 VAL A N 1
ATOM 1746 C CA . VAL A 1 215 ? -24.408 7.013 0.628 1.00 94.69 215 VAL A CA 1
ATOM 1747 C C . VAL A 1 215 ? -24.398 7.847 1.907 1.00 94.69 215 VAL A C 1
ATOM 1749 O O . VAL A 1 215 ? -25.173 7.560 2.817 1.00 94.69 215 VAL A O 1
ATOM 1752 N N . VAL A 1 216 ? -23.586 8.907 1.956 1.00 95.56 216 VAL A N 1
ATOM 1753 C CA . VAL A 1 216 ? -23.525 9.820 3.108 1.00 95.56 216 VAL A CA 1
ATOM 1754 C C . VAL A 1 216 ? -24.894 10.448 3.372 1.00 95.56 216 VAL A C 1
ATOM 1756 O O . VAL A 1 216 ? -25.389 10.348 4.491 1.00 95.56 216 VAL A O 1
ATOM 1759 N N . ALA A 1 217 ? -25.568 10.969 2.343 1.00 96.25 217 ALA A N 1
ATOM 1760 C CA . ALA A 1 217 ? -26.901 11.555 2.491 1.00 96.25 217 ALA A CA 1
ATOM 1761 C C . ALA A 1 217 ? -27.944 10.554 3.035 1.00 96.25 217 ALA A C 1
ATOM 1763 O O . ALA A 1 217 ? -28.799 10.908 3.849 1.00 96.25 217 ALA A O 1
ATOM 1764 N N . ARG A 1 218 ? -27.872 9.277 2.627 1.00 96.69 218 ARG A N 1
ATOM 1765 C CA . ARG A 1 218 ? -28.747 8.218 3.166 1.00 96.69 218 ARG A CA 1
ATOM 1766 C C . ARG A 1 218 ? -28.463 7.937 4.640 1.00 96.69 218 ARG A C 1
ATOM 1768 O O . ARG A 1 218 ? -29.406 7.778 5.412 1.00 96.69 218 ARG A O 1
ATOM 1775 N N . LEU A 1 219 ? -27.191 7.882 5.029 1.00 95.69 219 LEU A N 1
ATOM 1776 C CA . LEU A 1 219 ? -26.796 7.659 6.421 1.00 95.69 219 LEU A CA 1
ATOM 1777 C C . LEU A 1 219 ? -27.208 8.832 7.315 1.00 95.69 219 LEU A C 1
ATOM 1779 O O . LEU A 1 219 ? -27.759 8.607 8.388 1.00 95.69 219 LEU A O 1
ATOM 1783 N N . GLU A 1 220 ? -27.024 10.070 6.860 1.00 96.06 220 GLU A N 1
ATOM 1784 C CA . GLU A 1 220 ? -27.477 11.267 7.580 1.00 96.06 220 GLU A CA 1
ATOM 1785 C C . GLU A 1 220 ? -28.994 11.249 7.808 1.00 96.06 220 GLU A C 1
ATOM 1787 O O . GLU A 1 220 ? -29.462 11.511 8.918 1.00 96.06 220 GLU A O 1
ATOM 1792 N N . SER A 1 221 ? -29.766 10.852 6.791 1.00 96.56 221 SER A N 1
ATOM 1793 C CA . SER A 1 221 ? -31.215 10.673 6.919 1.00 96.56 221 SER A CA 1
ATOM 1794 C C . SER A 1 221 ? -31.582 9.591 7.943 1.00 96.56 221 SER A C 1
ATOM 1796 O O . SER A 1 221 ? -32.453 9.816 8.784 1.00 96.56 221 SER A O 1
ATOM 1798 N N . GLN A 1 222 ? -30.892 8.445 7.944 1.00 96.44 222 GLN A N 1
ATOM 1799 C CA . GLN A 1 222 ? -31.121 7.393 8.942 1.00 96.44 222 GLN A CA 1
ATOM 1800 C C . GLN A 1 222 ? -30.790 7.858 10.362 1.00 96.44 222 GLN A C 1
ATOM 1802 O O . GLN A 1 222 ? -31.563 7.610 11.287 1.00 96.44 222 GLN A O 1
ATOM 1807 N N . VAL A 1 223 ? -29.676 8.571 10.547 1.00 95.38 223 VAL A N 1
ATOM 1808 C CA . VAL A 1 223 ? -29.297 9.135 11.850 1.00 95.38 223 VAL A CA 1
ATOM 1809 C C . VAL A 1 223 ? -30.373 10.100 12.355 1.00 95.38 223 VAL A C 1
ATOM 1811 O O . VAL A 1 223 ? -30.743 10.031 13.527 1.00 95.38 223 VAL A O 1
ATOM 1814 N N . ALA A 1 224 ? -30.936 10.944 11.486 1.00 95.56 224 ALA A N 1
ATOM 1815 C CA . ALA A 1 224 ? -32.028 11.846 11.852 1.00 95.56 224 ALA A CA 1
ATOM 1816 C C . ALA A 1 224 ? -33.302 11.094 12.293 1.00 95.56 224 ALA A C 1
ATOM 1818 O O . ALA A 1 224 ? -33.945 11.490 13.273 1.00 95.56 224 ALA A O 1
ATOM 1819 N N . LEU A 1 225 ? -33.639 9.979 11.630 1.00 95.69 225 LEU A N 1
ATOM 1820 C CA . LEU A 1 225 ? -34.759 9.117 12.031 1.00 95.69 225 LEU A CA 1
ATOM 1821 C C . LEU A 1 225 ? -34.530 8.513 13.423 1.00 95.69 225 LEU A C 1
ATOM 1823 O O . LEU A 1 225 ? -35.403 8.614 14.285 1.00 95.69 225 LEU A O 1
ATOM 1827 N N . TYR A 1 226 ? -33.341 7.962 13.685 1.00 94.00 226 TYR A N 1
ATOM 1828 C CA . TYR A 1 226 ? -33.005 7.406 15.000 1.00 94.00 226 TYR A CA 1
ATOM 1829 C C . TYR A 1 226 ? -33.005 8.464 16.106 1.00 94.00 226 TYR A C 1
ATOM 1831 O O . TYR A 1 226 ? -33.486 8.208 17.209 1.00 94.00 226 TYR A O 1
ATOM 1839 N N . GLN A 1 227 ? -32.509 9.669 15.823 1.00 94.44 227 GLN A N 1
ATOM 1840 C CA . GLN A 1 227 ? -32.549 10.773 16.781 1.00 94.44 227 GLN A CA 1
ATOM 1841 C C . GLN A 1 227 ? -33.983 11.196 17.118 1.00 94.44 227 GLN A C 1
ATOM 1843 O O . GLN A 1 227 ? -34.259 11.519 18.273 1.00 94.44 227 GLN A O 1
ATOM 1848 N N . THR A 1 228 ? -34.891 11.179 16.140 1.00 94.06 228 THR A N 1
ATOM 1849 C CA . THR A 1 228 ? -36.316 11.469 16.364 1.00 94.06 228 THR A CA 1
ATOM 1850 C C . THR A 1 228 ? -36.963 10.383 17.222 1.00 94.06 228 THR A C 1
ATOM 1852 O O . THR A 1 228 ? -37.532 10.694 18.263 1.00 94.06 228 THR A O 1
ATOM 1855 N N . ALA A 1 229 ? -36.751 9.107 16.884 1.00 90.88 229 ALA A N 1
ATOM 1856 C CA . ALA A 1 229 ? -37.276 7.984 17.663 1.00 90.88 229 ALA A CA 1
ATOM 1857 C C . ALA A 1 229 ? -36.779 7.986 19.124 1.00 90.88 229 ALA A C 1
ATOM 1859 O O . ALA A 1 229 ? -37.542 7.734 20.054 1.00 90.88 229 ALA A O 1
ATOM 1860 N N . LEU A 1 230 ? -35.504 8.324 19.356 1.00 89.81 230 LEU A N 1
ATOM 1861 C CA . LEU A 1 230 ? -34.954 8.449 20.710 1.00 89.81 230 LEU A CA 1
ATOM 1862 C C . LEU A 1 230 ? -35.571 9.610 21.500 1.00 89.81 230 LEU A C 1
ATOM 1864 O O . LEU A 1 230 ? -35.723 9.498 22.720 1.00 89.81 230 LEU A O 1
ATOM 1868 N N . LYS A 1 231 ? -35.909 10.7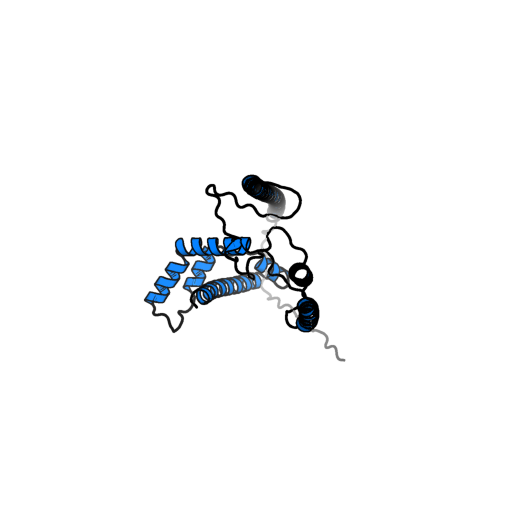24 20.838 1.00 90.00 231 LYS A N 1
ATOM 1869 C CA . LYS A 1 231 ? -36.625 11.837 21.479 1.00 90.00 231 LYS A CA 1
ATOM 1870 C C . LYS A 1 231 ? -38.029 11.405 21.898 1.00 90.00 231 LYS A C 1
ATOM 1872 O O . LYS A 1 231 ? -38.385 11.635 23.051 1.00 90.00 231 LYS A O 1
ATOM 1877 N N . ASP A 1 232 ? -38.754 10.699 21.034 1.00 85.50 232 ASP A N 1
ATOM 1878 C CA . ASP A 1 232 ? -40.105 10.209 21.333 1.00 85.50 232 ASP A CA 1
ATOM 1879 C C . ASP A 1 232 ? -40.106 9.227 22.518 1.00 85.50 232 ASP A C 1
ATOM 1881 O O . ASP A 1 232 ? -40.898 9.373 23.450 1.00 85.50 232 ASP A O 1
ATOM 1885 N N . CYS A 1 233 ? -39.145 8.296 22.576 1.00 79.38 233 CYS A N 1
ATOM 1886 C CA . CYS A 1 233 ? -38.996 7.376 23.711 1.00 79.38 233 CYS A CA 1
ATOM 1887 C C . CYS A 1 233 ? -38.688 8.091 25.041 1.00 79.38 233 CYS A C 1
ATOM 1889 O O . CYS A 1 233 ? -39.137 7.652 26.103 1.00 79.38 233 CYS A O 1
ATOM 1891 N N . ARG A 1 234 ? -37.937 9.203 25.019 1.00 74.25 234 ARG A N 1
ATOM 1892 C CA . ARG A 1 234 ? -37.669 9.999 26.234 1.00 74.25 234 ARG A CA 1
ATOM 1893 C C . ARG A 1 234 ? -38.923 10.699 26.758 1.00 74.25 234 ARG A C 1
ATOM 1895 O O . ARG A 1 234 ? -39.063 10.829 27.972 1.00 74.25 234 ARG A O 1
ATOM 1902 N N . CYS A 1 235 ? -39.835 11.111 25.880 1.00 61.62 235 CYS A N 1
ATOM 1903 C CA . CYS A 1 235 ? -41.095 11.744 26.272 1.00 61.62 235 CYS A CA 1
ATOM 1904 C C . CYS A 1 235 ? -42.053 10.773 26.983 1.00 61.62 235 CYS A C 1
ATOM 1906 O O . CYS A 1 235 ? -42.797 11.199 27.863 1.00 61.62 235 CYS A O 1
ATOM 1908 N N . VAL A 1 236 ? -41.993 9.472 26.673 1.00 59.41 236 VAL A N 1
ATOM 1909 C CA . VAL A 1 236 ? -42.836 8.449 27.322 1.00 59.41 236 VAL A CA 1
ATOM 1910 C C . VAL A 1 236 ? -42.381 8.158 28.761 1.00 59.41 236 VAL A C 1
ATOM 1912 O O . VAL A 1 236 ? -43.215 8.023 29.653 1.00 59.41 236 VAL A O 1
ATOM 1915 N N . ASN A 1 237 ? -41.072 8.149 29.037 1.00 51.88 237 ASN A N 1
ATOM 1916 C CA . ASN A 1 237 ? -40.555 7.823 30.376 1.00 51.88 237 ASN A CA 1
ATOM 1917 C C . ASN A 1 237 ? -40.770 8.925 31.430 1.00 51.88 237 ASN A C 1
ATOM 1919 O O . ASN A 1 237 ? -40.874 8.623 32.617 1.00 51.88 237 ASN A O 1
ATOM 1923 N N . LEU A 1 238 ? -40.885 10.195 31.030 1.00 52.22 238 LEU A N 1
ATOM 1924 C CA . LEU A 1 238 ? -41.137 11.296 31.972 1.00 52.22 238 LEU A CA 1
ATOM 1925 C C . LEU A 1 238 ? -42.576 11.327 32.515 1.00 52.22 238 LEU A C 1
ATOM 1927 O O . LEU A 1 238 ? -42.795 11.873 33.596 1.00 52.22 238 LEU A O 1
ATOM 1931 N N . LEU A 1 239 ? -43.539 10.705 31.825 1.00 52.50 239 LEU A N 1
ATOM 1932 C CA . LEU A 1 239 ? -44.930 10.620 32.288 1.00 52.50 239 LEU A CA 1
ATOM 1933 C C . LEU A 1 239 ? -45.185 9.446 33.253 1.00 52.50 239 LEU A C 1
ATOM 1935 O O . LEU A 1 239 ? -46.183 9.468 33.966 1.00 52.50 239 LEU A O 1
ATOM 1939 N N . SER A 1 240 ? -44.284 8.458 33.344 1.00 51.22 240 SER A N 1
ATOM 1940 C CA . SER A 1 240 ? -44.414 7.345 34.305 1.00 51.22 240 SER A CA 1
ATOM 1941 C C . SER A 1 240 ? -43.698 7.570 35.642 1.00 51.22 240 SER A C 1
ATOM 1943 O O . SER A 1 240 ? -44.038 6.911 36.622 1.00 51.22 240 SER A O 1
ATOM 1945 N N . SER A 1 241 ? -42.743 8.502 35.738 1.00 47.12 241 SER A N 1
ATOM 1946 C CA . SER A 1 241 ? -41.972 8.713 36.979 1.00 47.12 241 SER A CA 1
ATOM 1947 C C . SER A 1 241 ? -42.602 9.675 37.991 1.00 47.12 241 SER A C 1
ATOM 1949 O O . SER A 1 241 ? -42.059 9.832 39.080 1.00 47.12 241 SER A O 1
ATOM 1951 N N . THR A 1 242 ? -43.748 10.296 37.699 1.00 52.16 242 THR A N 1
ATOM 1952 C CA . THR A 1 242 ? -44.433 11.180 38.664 1.00 52.16 242 THR A CA 1
ATOM 1953 C C . THR A 1 242 ? -45.458 10.475 39.557 1.00 52.16 242 THR A C 1
ATOM 1955 O O . THR A 1 242 ? -46.043 11.138 40.408 1.00 52.16 242 THR A O 1
ATOM 1958 N N . LEU A 1 243 ? -45.658 9.153 39.436 1.00 50.28 243 LEU A N 1
ATOM 1959 C CA . LEU A 1 243 ? -46.732 8.458 40.168 1.00 50.28 243 LEU A CA 1
ATOM 1960 C C . LEU A 1 243 ? -46.306 7.413 41.212 1.00 50.28 243 LEU A C 1
ATOM 1962 O O . LEU A 1 243 ? -47.177 6.766 41.784 1.00 50.28 243 LEU A O 1
ATOM 1966 N N . LEU A 1 244 ? -45.015 7.234 41.509 1.00 50.59 244 LEU A N 1
ATOM 1967 C CA . LEU A 1 244 ? -44.587 6.264 42.528 1.00 50.59 244 LEU A CA 1
ATOM 1968 C C . LEU A 1 244 ? -43.370 6.741 43.331 1.00 50.59 244 LEU A C 1
ATOM 1970 O O . LEU A 1 244 ? -42.253 6.268 43.156 1.00 50.59 244 LEU A O 1
ATOM 1974 N N . ILE A 1 245 ? -43.611 7.640 44.285 1.00 49.19 245 ILE A N 1
ATOM 1975 C CA . ILE A 1 245 ? -42.834 7.670 45.533 1.00 49.19 245 ILE A CA 1
ATOM 1976 C C . ILE A 1 245 ? -43.834 7.504 46.681 1.00 49.19 245 ILE A C 1
ATOM 1978 O O . ILE A 1 245 ? -44.126 8.420 47.442 1.00 49.19 245 ILE A O 1
ATOM 1982 N N . GLY A 1 246 ? -44.419 6.306 46.737 1.00 44.91 246 GLY A N 1
ATOM 1983 C CA . GLY A 1 246 ? -44.971 5.720 47.952 1.00 44.91 246 GLY A CA 1
ATOM 1984 C C . GLY A 1 246 ? -43.909 4.787 48.525 1.00 44.91 246 GLY A C 1
ATOM 1985 O O . GLY A 1 246 ? -43.465 3.860 47.850 1.00 44.91 246 GLY A O 1
ATOM 1986 N N . ALA A 1 247 ? -43.447 5.095 49.732 1.00 52.19 247 ALA A N 1
ATOM 1987 C CA . ALA A 1 247 ? -42.380 4.395 50.427 1.00 52.19 247 ALA A CA 1
ATOM 1988 C C . ALA A 1 247 ? -42.713 2.914 50.666 1.00 52.19 247 ALA A C 1
ATOM 1990 O O . ALA A 1 247 ? -43.647 2.601 51.398 1.00 52.19 247 ALA A O 1
ATOM 1991 N N . HIS A 1 248 ? -41.883 2.014 50.141 1.00 42.38 248 HIS A N 1
ATOM 1992 C CA . HIS A 1 248 ? -41.773 0.656 50.660 1.00 42.38 248 HIS A CA 1
ATOM 1993 C C . HIS A 1 248 ? -40.299 0.290 50.823 1.00 42.38 248 HIS A C 1
ATOM 1995 O O . HIS A 1 248 ? -39.573 0.038 49.865 1.00 42.38 248 HIS A O 1
ATOM 2001 N N . THR A 1 249 ? -39.861 0.284 52.078 1.00 52.97 249 THR A N 1
ATOM 2002 C CA . THR A 1 249 ? -38.654 -0.395 52.540 1.00 52.97 249 THR A CA 1
ATOM 2003 C C . THR A 1 249 ? -38.879 -1.899 52.406 1.00 52.97 249 THR A C 1
ATOM 2005 O O . THR A 1 249 ? -39.593 -2.481 53.221 1.00 52.97 249 THR A O 1
ATOM 2008 N N . TYR A 1 250 ? -38.307 -2.525 51.378 1.00 45.53 250 TYR A N 1
ATOM 2009 C CA . TYR A 1 250 ? -38.272 -3.981 51.268 1.00 45.53 250 TYR A CA 1
ATOM 2010 C C . TYR A 1 250 ? -36.903 -4.471 51.743 1.00 45.53 250 TYR A C 1
ATOM 2012 O O . TYR A 1 250 ? -35.869 -4.139 51.161 1.00 45.53 250 TYR A O 1
ATOM 2020 N N . SER A 1 251 ? -36.910 -5.188 52.866 1.00 52.56 251 SER A N 1
ATOM 2021 C CA . SER A 1 251 ? -35.752 -5.867 53.438 1.00 52.56 251 SER A CA 1
ATOM 2022 C C . SER A 1 251 ? -35.259 -6.951 52.487 1.00 52.56 251 SER A C 1
ATOM 2024 O O . SER A 1 251 ? -36.059 -7.660 51.881 1.00 52.56 251 SER A O 1
ATOM 2026 N N . GLY A 1 252 ? -33.940 -7.054 52.364 1.00 57.56 252 GLY A N 1
ATOM 2027 C CA . GLY A 1 252 ? -33.286 -7.913 51.394 1.00 57.56 252 GLY A CA 1
ATOM 2028 C C . GLY A 1 252 ? -33.576 -9.399 51.567 1.00 57.56 252 GLY A C 1
ATOM 2029 O O . GLY A 1 252 ? -33.452 -9.948 52.656 1.00 57.56 252 GLY A O 1
ATOM 2030 N N . GLU A 1 253 ? -33.820 -10.044 50.434 1.00 44.78 253 GLU A N 1
ATOM 2031 C CA . GLU A 1 253 ? -33.458 -11.433 50.206 1.00 44.78 253 GLU A CA 1
ATOM 2032 C C . GLU A 1 253 ? -32.660 -11.490 48.902 1.00 44.78 253 GLU A C 1
ATOM 2034 O O . GLU A 1 253 ? -33.072 -10.984 47.856 1.00 44.78 253 GLU A O 1
ATOM 2039 N N . VAL A 1 254 ? -31.448 -12.033 49.000 1.00 49.94 254 VAL A N 1
ATOM 2040 C CA . VAL A 1 254 ? -30.527 -12.218 47.880 1.00 49.94 254 VAL A CA 1
ATOM 2041 C C . VAL A 1 254 ? -31.050 -13.383 47.048 1.00 49.94 254 VAL A C 1
ATOM 2043 O O . VAL A 1 254 ? -30.967 -14.539 47.455 1.00 49.94 254 VAL A O 1
ATOM 2046 N N . TYR A 1 255 ? -31.604 -13.072 45.879 1.00 54.09 255 TYR A N 1
ATOM 2047 C CA . TYR A 1 255 ? -32.055 -14.069 44.917 1.00 54.09 255 TYR A CA 1
ATOM 2048 C C . TYR A 1 255 ? -30.835 -14.699 44.228 1.00 54.09 255 TYR A C 1
ATOM 2050 O O . TYR A 1 255 ? -30.226 -14.091 43.348 1.00 54.09 255 TYR A O 1
ATOM 2058 N N . CYS A 1 256 ? -30.459 -15.913 44.633 1.00 52.56 256 CYS A N 1
ATOM 2059 C CA . CYS A 1 256 ? -29.541 -16.757 43.869 1.00 52.56 256 CYS A CA 1
ATOM 2060 C C . CYS A 1 256 ? -30.337 -17.477 42.766 1.00 52.56 256 CYS A C 1
ATOM 2062 O O . CYS A 1 256 ? -31.187 -18.308 43.093 1.00 52.56 256 CYS A O 1
ATOM 2064 N N . PRO A 1 257 ? -30.098 -17.199 41.472 1.00 57.56 257 PRO A N 1
ATOM 2065 C CA . PRO A 1 257 ? -30.778 -17.912 40.400 1.00 57.56 257 PRO A CA 1
ATOM 2066 C C . PRO A 1 257 ? -30.316 -19.375 40.366 1.00 57.56 257 PRO A C 1
ATOM 2068 O O . PRO A 1 257 ? -29.130 -19.664 40.207 1.00 57.56 257 PRO A O 1
ATOM 2071 N N . GLN A 1 258 ? -31.267 -20.297 40.521 1.00 57.72 258 GLN A N 1
ATOM 2072 C CA . GLN A 1 258 ? -31.050 -21.724 40.305 1.00 57.72 258 GLN A CA 1
ATOM 2073 C C . GLN A 1 258 ? -30.771 -21.975 38.819 1.00 57.72 258 GLN A C 1
ATOM 2075 O O . GLN A 1 258 ? -31.583 -21.648 37.954 1.00 57.72 258 GLN A O 1
ATOM 2080 N N . VAL A 1 259 ? -29.601 -22.546 38.538 1.00 66.12 259 VAL A N 1
ATOM 2081 C CA . VAL A 1 259 ? -29.235 -23.060 37.216 1.00 66.12 259 VAL A CA 1
ATOM 2082 C C . VAL A 1 259 ? -29.988 -24.381 37.009 1.00 66.12 259 VAL A C 1
ATOM 2084 O O . VAL A 1 259 ? -29.881 -25.251 37.872 1.00 66.12 259 VAL A O 1
ATOM 2087 N N . PRO A 1 260 ? -30.756 -24.557 35.919 1.00 64.69 260 PRO A N 1
ATOM 2088 C CA . PRO A 1 260 ? -31.408 -25.828 35.629 1.00 64.69 260 PRO A CA 1
ATOM 2089 C C . PRO A 1 260 ? -30.369 -26.887 35.247 1.00 64.69 260 PRO A C 1
ATOM 2091 O O . PRO A 1 260 ? -29.540 -26.653 34.363 1.00 64.69 260 PRO A O 1
ATOM 2094 N N . ASP A 1 261 ? -30.441 -28.050 35.892 1.00 65.00 261 ASP A N 1
ATOM 2095 C CA . ASP A 1 261 ? -29.631 -29.224 35.573 1.00 65.00 261 ASP A CA 1
ATOM 2096 C C . ASP A 1 261 ? -29.824 -29.646 34.108 1.00 65.00 261 ASP A C 1
ATOM 2098 O O . ASP A 1 261 ? -30.947 -29.830 33.627 1.00 65.00 261 ASP A O 1
ATOM 2102 N N . GLN A 1 262 ? -28.712 -29.808 33.386 1.00 67.06 262 GLN A N 1
ATOM 2103 C CA . GLN A 1 262 ? -28.723 -30.374 32.041 1.00 67.06 262 GLN A CA 1
ATOM 2104 C C . GLN A 1 262 ? -28.896 -31.901 32.095 1.00 67.06 262 GLN A C 1
ATOM 2106 O O . GLN A 1 262 ? -28.244 -32.563 32.905 1.00 67.06 262 GLN A O 1
ATOM 2111 N N . PRO A 1 263 ? -29.716 -32.491 31.206 1.00 65.69 263 PRO A N 1
ATOM 2112 C CA . PRO A 1 263 ? -29.852 -33.934 31.111 1.00 65.69 263 PRO A CA 1
ATOM 2113 C C . PRO A 1 263 ? -28.598 -34.565 30.495 1.00 65.69 263 PRO A C 1
ATOM 2115 O O . PRO A 1 263 ? -28.149 -34.200 29.407 1.00 65.69 263 PRO A O 1
ATOM 2118 N N . VAL A 1 264 ? -28.060 -35.556 31.203 1.00 65.81 264 VAL A N 1
ATOM 2119 C CA . VAL A 1 264 ? -27.023 -36.474 30.729 1.00 65.81 264 VAL A CA 1
ATOM 2120 C C . VAL A 1 264 ? -27.632 -37.358 29.640 1.00 65.81 264 VAL A C 1
ATOM 2122 O O . VAL A 1 264 ? -28.376 -38.291 29.936 1.00 65.81 264 VAL A O 1
ATOM 2125 N N . ASN A 1 265 ? -27.328 -37.070 28.375 1.00 61.53 265 ASN A N 1
ATOM 2126 C CA . ASN A 1 265 ? -27.620 -37.988 27.277 1.00 61.53 265 ASN A CA 1
ATOM 2127 C C . ASN A 1 265 ? -26.508 -39.037 27.193 1.00 61.53 265 ASN A C 1
ATOM 2129 O O . ASN A 1 265 ? -25.381 -38.729 26.810 1.00 61.53 265 ASN A O 1
ATOM 2133 N N . GLY A 1 266 ? -26.849 -40.273 27.554 1.00 67.06 266 GLY A N 1
ATOM 2134 C CA . GLY A 1 266 ? -26.087 -41.460 27.191 1.00 67.06 266 GLY A CA 1
ATOM 2135 C C . GLY A 1 266 ? -26.545 -41.995 25.835 1.00 67.06 266 GLY A C 1
ATOM 2136 O O . GLY A 1 266 ? -27.738 -42.231 25.647 1.00 67.06 266 GLY A O 1
ATOM 2137 N N . ASN A 1 267 ? -25.592 -42.143 24.914 1.00 54.28 267 ASN A N 1
ATOM 2138 C CA . ASN A 1 267 ? -25.455 -43.235 23.940 1.00 54.28 267 ASN A CA 1
ATOM 2139 C C . ASN A 1 267 ? -24.122 -43.091 23.203 1.00 54.28 267 ASN A C 1
ATOM 2141 O O . ASN A 1 267 ? -23.857 -41.982 22.689 1.00 54.28 267 ASN A O 1
#

Organism: NCBI:txid171969

Sequence (267 aa):
MRHKQHKHFFQEAEGNRRKNLKTILQAAGLFGDDLEETLKQHQFVVTEIEEELDKLPRPKDFSIPQWSKYKNYLKSAEFKKYSQNGKAAWALKSHMHTTGTKSFVQCRAEFNDAEARMESHRASGSYATEVEIDKEVWTHFMGDDKPGRAKLFGTGVTKSQVKRLHDGSLITRNDGGIVTDNPTTTKLHHLQNVFVQQKNRMQQQEQMLLNIMQVVARLESQVALYQTALKDCRCVNLLSSTLLIGAHTYSGEVYCPQVPDQPVNGN